Protein AF-0000000072717911 (afdb_homodimer)

Foldseek 3Di:
DPPCVPVPPLVLLVVLVVVLVVVVVVCVVLVVVLVVLVVVLVVLVVVLVVVLDPPPPPPPPDDDDDDDDDPDPDPDPPPPVPPCDPSVVVSVVSVVVSVVSVVVSVVSVVVSVVVVVVSVVSSVVSVVVSVVVVVVVVVVVVVVVVVVVVVVVVVVVVVVPPPPPPPPPPPPD/DPPCVPVPPLVLLVVLVVVLVVVVVVCVVLVVVLVVLVVVLVVLVVVLVVVPPPPPDPPDPDDDDDDDDDDDDPPDPPVPVPPCDPSVVVSVVSVVVSVVSVVVSVVSVVVSVVVVVVSVVSSVVSVVVSVVVVVVVVVVVVVVVVVVVVVVVVVVVVVVPPPPPPPPPPPPD

Organism: Homarus americanus (NCBI:txid6706)

Sequence (346 aa):
MAMDMALEMDPNVDRSCTIIRNVKKDIRAYYEVFEEKRKNTQQMTLDAFITAKPSTPHAPTTPRTSKQNTAFRQLFKTSVKPQPSTSNHSLQRVNHSLQRVNHSLQRVNHSLQRVNHSLQRVNHSLQRVNHSLQRVNHSLQRVNHSLQRVNHSLQQANHSRQPVWRTTAFSANMAMDMALEMDPNVDRSCTIIRNVKKDIRAYYEVFEEKRKNTQQMTLDAFITAKPSTPHAPTTPRTSKQNTAFRQLFKTSVKPQPSTSNHSLQRVNHSLQRVNHSLQRVNHSLQRVNHSLQRVNHSLQRVNHSLQRVNHSLQRVNHSLQRVNHSLQQANHSRQPVWRTTAFSAN

Radius of gyration: 42.51 Å; Cα contacts (8 Å, |Δi|>4): 180; chains: 2; bounding box: 44×159×86 Å

Nearest PDB structures (foldseek):
  4cgk-assembly1_A  TM=4.936E-01  e=8.710E+00  Streptococcus pneumoniae D39
  8tzl-assembly1_E  TM=3.713E-01  e=9.863E+00  Vibrio cholerae

pLDDT: mean 74.7, std 25.52, range [22.12, 97.75]

Structure (mmCIF, N/CA/C/O backbone):
data_AF-0000000072717911-model_v1
#
loop_
_entity.id
_entity.type
_entity.pdbx_description
1 polymer 'Alpha-(1 3)-fucosyltransferase FucT-like 2'
#
loop_
_atom_site.group_PDB
_atom_site.id
_atom_site.type_symbol
_atom_site.label_atom_id
_atom_site.label_alt_id
_atom_site.label_comp_id
_atom_site.label_asym_id
_atom_site.label_entity_id
_atom_site.label_seq_id
_atom_site.pdbx_PDB_ins_code
_atom_site.Cartn_x
_atom_site.Cartn_y
_atom_site.Cartn_z
_atom_site.occupancy
_atom_site.B_iso_or_equiv
_atom_site.auth_seq_id
_atom_site.auth_comp_id
_atom_site.auth_asym_id
_atom_site.auth_atom_id
_atom_site.pdbx_PDB_model_num
ATOM 1 N N . MET A 1 1 ? 2.527 -21.406 -38.594 1 23.06 1 MET A N 1
ATOM 2 C CA . MET A 1 1 ? 1.438 -20.562 -38.094 1 23.06 1 MET A CA 1
ATOM 3 C C . MET A 1 1 ? 1.809 -19.891 -36.781 1 23.06 1 MET A C 1
ATOM 5 O O . MET A 1 1 ? 2.184 -20.562 -35.812 1 23.06 1 MET A O 1
ATOM 9 N N . ALA A 1 2 ? 2.549 -18.844 -36.844 1 26.98 2 ALA A N 1
ATOM 10 C CA . ALA A 1 2 ? 3.24 -18.047 -35.812 1 26.98 2 ALA A CA 1
ATOM 11 C C . ALA A 1 2 ? 2.287 -17.641 -34.688 1 26.98 2 ALA A C 1
ATOM 13 O O . ALA A 1 2 ? 1.259 -17.016 -34.938 1 26.98 2 ALA A O 1
ATOM 14 N N . MET A 1 3 ? 1.892 -18.609 -33.781 1 27.97 3 MET A N 1
ATOM 15 C CA . MET A 1 3 ? 0.904 -18.344 -32.75 1 27.97 3 MET A CA 1
ATOM 16 C C . MET A 1 3 ? 1.061 -16.922 -32.219 1 27.97 3 MET A C 1
ATOM 18 O O . MET A 1 3 ? 2.123 -16.562 -31.703 1 27.97 3 MET A O 1
ATOM 22 N N . ASP A 1 4 ? 0.702 -15.938 -33.031 1 31.64 4 ASP A N 1
ATOM 23 C CA . ASP A 1 4 ? 0.401 -14.57 -32.594 1 31.64 4 ASP A CA 1
ATOM 24 C C . ASP A 1 4 ? -0.045 -14.539 -31.141 1 31.64 4 ASP A C 1
ATOM 26 O O . ASP A 1 4 ? -1.221 -14.758 -30.828 1 31.64 4 ASP A O 1
ATOM 30 N N . MET A 1 5 ? 0.608 -15.344 -30.312 1 34.88 5 MET A N 1
ATOM 31 C CA . MET A 1 5 ? 0.312 -15.188 -28.891 1 34.88 5 MET A CA 1
ATOM 32 C C . MET A 1 5 ? 0.054 -13.727 -28.547 1 34.88 5 MET A C 1
ATOM 34 O O . MET A 1 5 ? 0.942 -12.883 -28.688 1 34.88 5 MET A O 1
ATOM 38 N N . ALA A 1 6 ? -0.927 -13.016 -29.125 1 34.56 6 ALA A N 1
ATOM 39 C CA . ALA A 1 6 ? -1.503 -11.727 -28.766 1 34.56 6 ALA A CA 1
ATOM 40 C C . ALA A 1 6 ? -1.002 -11.266 -27.391 1 34.56 6 ALA A C 1
ATOM 42 O O . ALA A 1 6 ? -1.117 -11.992 -26.406 1 34.56 6 ALA A O 1
ATOM 43 N N . LEU A 1 7 ? -0.043 -10.516 -27.219 1 39.53 7 LEU A N 1
ATOM 44 C CA . LEU A 1 7 ? 0.48 -9.898 -26 1 39.53 7 LEU A CA 1
ATOM 45 C C . LEU A 1 7 ? -0.654 -9.508 -25.062 1 39.53 7 LEU A C 1
ATOM 47 O O . LEU A 1 7 ? -1.181 -8.398 -25.141 1 39.53 7 LEU A O 1
ATOM 51 N N . GLU A 1 8 ? -1.926 -10.078 -25.125 1 46.62 8 GLU A N 1
ATOM 52 C CA . GLU A 1 8 ? -2.984 -9.836 -24.156 1 46.62 8 GLU A CA 1
ATOM 53 C C . GLU A 1 8 ? -2.406 -9.383 -22.812 1 46.62 8 GLU A C 1
ATOM 55 O O . GLU A 1 8 ? -1.474 -10 -22.297 1 46.62 8 GLU A O 1
ATOM 60 N N . MET A 1 9 ? -2.51 -8.109 -22.578 1 56.53 9 MET A N 1
ATOM 61 C CA . MET A 1 9 ? -2.061 -7.562 -21.297 1 56.53 9 MET A CA 1
ATOM 62 C C . MET A 1 9 ? -2.273 -8.57 -20.172 1 56.53 9 MET A C 1
ATOM 64 O O . MET A 1 9 ? -3.326 -9.203 -20.094 1 56.53 9 MET A O 1
ATOM 68 N N . ASP A 1 10 ? -1.194 -9.117 -19.703 1 74.5 10 ASP A N 1
ATOM 69 C CA . ASP A 1 10 ? -1.244 -9.953 -18.516 1 74.5 10 ASP A CA 1
ATOM 70 C C . ASP A 1 10 ? -2.26 -9.422 -17.516 1 74.5 10 ASP A C 1
ATOM 72 O O . ASP A 1 10 ? -2.104 -8.312 -17 1 74.5 10 ASP A O 1
ATOM 76 N N . PRO A 1 11 ? -3.557 -9.938 -17.672 1 81.94 11 PRO A N 1
ATOM 77 C CA . PRO A 1 11 ? -4.59 -9.461 -16.75 1 81.94 11 PRO A CA 1
ATOM 78 C C . PRO A 1 11 ? -4.035 -9.094 -15.383 1 81.94 11 PRO A C 1
ATOM 80 O O . PRO A 1 11 ? -4.574 -8.219 -14.703 1 81.94 11 PRO A O 1
ATOM 83 N N . ASN A 1 12 ? -2.898 -9.703 -15.094 1 84.31 12 ASN A N 1
ATOM 84 C CA . ASN A 1 12 ? -2.305 -9.414 -13.789 1 84.31 12 ASN A CA 1
ATOM 85 C C . ASN A 1 12 ? -1.623 -8.047 -13.781 1 84.31 12 ASN A C 1
ATOM 87 O O . ASN A 1 12 ? -1.661 -7.34 -12.773 1 84.31 12 ASN A O 1
ATOM 91 N N . VAL A 1 13 ? -1.025 -7.727 -14.898 1 85.56 13 VAL A N 1
ATOM 92 C CA . VAL A 1 13 ? -0.383 -6.422 -15 1 85.56 13 VAL A CA 1
ATOM 93 C C . VAL A 1 13 ? -1.439 -5.32 -14.953 1 85.56 13 VAL A C 1
ATOM 95 O O . VAL A 1 13 ? -1.271 -4.316 -14.25 1 85.56 13 VAL A O 1
ATOM 98 N N . ASP A 1 14 ? -2.506 -5.516 -15.68 1 87.62 14 ASP A N 1
ATOM 99 C CA . ASP A 1 14 ? -3.611 -4.562 -15.656 1 87.62 14 ASP A CA 1
ATOM 100 C C . ASP A 1 14 ? -4.188 -4.422 -14.25 1 87.62 14 ASP A C 1
ATOM 102 O O . ASP A 1 14 ? -4.508 -3.316 -13.812 1 87.62 14 ASP A O 1
ATOM 106 N N . ARG A 1 15 ? -4.352 -5.484 -13.602 1 89.19 15 ARG A N 1
ATOM 107 C CA . ARG A 1 15 ? -4.891 -5.488 -12.25 1 89.19 15 ARG A CA 1
ATOM 108 C C . ARG A 1 15 ? -3.996 -4.695 -11.297 1 89.19 15 ARG A C 1
ATOM 110 O O . ARG A 1 15 ? -4.477 -3.838 -10.555 1 89.19 15 ARG A O 1
ATOM 117 N N . SER A 1 16 ? -2.703 -4.973 -11.328 1 90.69 16 SER A N 1
ATOM 118 C CA . SER A 1 16 ? -1.783 -4.281 -10.438 1 90.69 16 SER A CA 1
ATOM 119 C C . SER A 1 16 ? -1.746 -2.785 -10.727 1 90.69 16 SER A C 1
ATOM 121 O O . SER A 1 16 ? -1.708 -1.966 -9.812 1 90.69 16 SER A O 1
ATOM 123 N N . CYS A 1 17 ? -1.795 -2.389 -11.992 1 90.94 17 CYS A N 1
ATOM 124 C CA . CYS A 1 17 ? -1.817 -0.98 -12.367 1 90.94 17 CYS A CA 1
ATOM 125 C C . CYS A 1 17 ? -3.072 -0.295 -11.844 1 90.94 17 CYS A C 1
ATOM 127 O O . CYS A 1 17 ? -3.01 0.835 -11.359 1 90.94 17 CYS A O 1
ATOM 129 N N . THR A 1 18 ? -4.203 -1.009 -11.969 1 91.5 18 THR A N 1
ATOM 130 C CA . THR A 1 18 ? -5.473 -0.459 -11.5 1 91.5 18 THR A CA 1
ATOM 131 C C . THR A 1 18 ? -5.445 -0.247 -9.992 1 91.5 18 THR A C 1
ATOM 133 O O . THR A 1 18 ? -5.91 0.781 -9.492 1 91.5 18 THR A O 1
ATOM 136 N N . ILE A 1 19 ? -4.895 -1.206 -9.234 1 90.94 19 ILE A N 1
ATOM 137 C CA . ILE A 1 19 ? -4.793 -1.099 -7.781 1 90.94 19 ILE A CA 1
ATOM 138 C C . ILE A 1 19 ? -4.016 0.161 -7.41 1 90.94 19 ILE A C 1
ATOM 140 O O . ILE A 1 19 ? -4.477 0.967 -6.598 1 90.94 19 ILE A O 1
ATOM 144 N N . ILE A 1 20 ? -2.881 0.38 -8.078 1 91.31 20 ILE A N 1
ATOM 145 C CA . ILE A 1 20 ? -2.006 1.504 -7.762 1 91.31 20 ILE A CA 1
ATOM 146 C C . ILE A 1 20 ? -2.697 2.814 -8.133 1 91.31 20 ILE A C 1
ATOM 148 O O . ILE A 1 20 ? -2.645 3.785 -7.375 1 91.31 20 ILE A O 1
ATOM 152 N N . ARG A 1 21 ? -3.381 2.877 -9.242 1 91.38 21 ARG A N 1
ATOM 153 C CA . ARG A 1 21 ? -4.102 4.062 -9.688 1 91.38 21 ARG A CA 1
ATOM 154 C C . ARG A 1 21 ? -5.203 4.438 -8.703 1 91.38 21 ARG A C 1
ATOM 156 O O . ARG A 1 21 ? -5.371 5.613 -8.367 1 91.38 21 ARG A O 1
ATOM 163 N N . ASN A 1 22 ? -5.949 3.41 -8.273 1 90.31 22 ASN A N 1
ATOM 164 C CA . ASN A 1 22 ? -7.023 3.652 -7.316 1 90.31 22 ASN A CA 1
ATOM 165 C C . ASN A 1 22 ? -6.496 4.223 -6.004 1 90.31 22 ASN A C 1
ATOM 167 O O . ASN A 1 22 ? -7.051 5.184 -5.469 1 90.31 22 ASN A O 1
ATOM 171 N N . VAL A 1 23 ? -5.414 3.666 -5.52 1 92.06 23 VAL A N 1
ATOM 172 C CA . VAL A 1 23 ? -4.848 4.133 -4.254 1 92.06 23 VAL A CA 1
ATOM 173 C C . VAL A 1 23 ? -4.355 5.566 -4.41 1 92.06 23 VAL A C 1
ATOM 175 O O . VAL A 1 23 ? -4.59 6.41 -3.539 1 92.06 23 VAL A O 1
ATOM 178 N N . LYS A 1 24 ? -3.689 5.895 -5.523 1 90.88 24 LYS A N 1
ATOM 179 C CA . LYS A 1 24 ? -3.203 7.246 -5.793 1 90.88 24 LYS A CA 1
ATOM 180 C C . LYS A 1 24 ? -4.355 8.242 -5.84 1 90.88 24 LYS A C 1
ATOM 182 O O . LYS A 1 24 ? -4.23 9.367 -5.344 1 90.88 24 LYS A O 1
ATOM 187 N N . LYS A 1 25 ? -5.418 7.852 -6.418 1 91.44 25 LYS A N 1
ATOM 188 C CA . LYS A 1 25 ? -6.609 8.695 -6.465 1 91.44 25 LYS A CA 1
ATOM 189 C C . LYS A 1 25 ? -7.137 8.977 -5.062 1 91.44 25 LYS A C 1
ATOM 191 O O . LYS A 1 25 ? -7.469 10.117 -4.738 1 91.44 25 LYS A O 1
ATOM 196 N N . ASP A 1 26 ? -7.211 7.98 -4.246 1 89.56 26 ASP A N 1
ATOM 197 C CA . ASP A 1 26 ? -7.77 8.109 -2.904 1 89.56 26 ASP A CA 1
ATOM 198 C C . ASP A 1 26 ? -6.875 8.977 -2.02 1 89.56 26 ASP A C 1
ATOM 200 O O . ASP A 1 26 ? -7.371 9.695 -1.147 1 89.56 26 ASP A O 1
ATOM 204 N N . ILE A 1 27 ? -5.547 8.93 -2.232 1 93.06 27 ILE A N 1
ATOM 205 C CA . ILE A 1 27 ? -4.629 9.656 -1.363 1 93.06 27 ILE A CA 1
ATOM 206 C C . ILE A 1 27 ? -4.605 11.133 -1.757 1 93.06 27 ILE A C 1
ATOM 208 O O . ILE A 1 27 ? -4.16 11.984 -0.98 1 93.06 27 ILE A O 1
ATOM 212 N N . ARG A 1 28 ? -5.121 11.508 -2.914 1 93 28 ARG A N 1
ATOM 213 C CA . ARG A 1 28 ? -5.148 12.891 -3.389 1 93 28 ARG A CA 1
ATOM 214 C C . ARG A 1 28 ? -5.883 13.789 -2.402 1 93 28 ARG A C 1
ATOM 216 O O . ARG A 1 28 ? -5.488 14.938 -2.197 1 93 28 ARG A O 1
ATOM 223 N N . ALA A 1 29 ? -6.949 13.273 -1.825 1 92.19 29 ALA A N 1
ATOM 224 C CA . ALA A 1 29 ? -7.707 14.062 -0.856 1 92.19 29 ALA A CA 1
ATOM 225 C C . ALA A 1 29 ? -6.824 14.508 0.302 1 92.19 29 ALA A C 1
ATOM 227 O O . ALA A 1 29 ? -6.977 15.625 0.813 1 92.19 29 ALA A O 1
ATOM 228 N N . TYR A 1 30 ? -5.883 13.711 0.702 1 94.56 30 TYR A N 1
ATOM 229 C CA . TYR A 1 30 ? -4.969 14.078 1.775 1 94.56 30 TYR A CA 1
ATOM 230 C C . TYR A 1 30 ? -4.109 15.266 1.371 1 94.56 30 TYR A C 1
ATOM 232 O O . TYR A 1 30 ? -3.879 16.172 2.172 1 94.56 30 TYR A O 1
ATOM 240 N N . TYR A 1 31 ? -3.621 15.227 0.23 1 95.19 31 TYR A N 1
ATOM 241 C CA . TYR A 1 31 ? -2.809 16.344 -0.263 1 95.19 31 TYR A CA 1
ATOM 242 C C . TYR A 1 31 ? -3.621 17.625 -0.319 1 95.19 31 TYR A C 1
ATOM 244 O O . TYR A 1 31 ? -3.111 18.703 -0.001 1 95.19 31 TYR A O 1
ATOM 252 N N . GLU A 1 32 ? -4.867 17.547 -0.695 1 94.31 32 GLU A N 1
ATOM 253 C CA . GLU A 1 32 ? -5.75 18.719 -0.747 1 94.31 32 GLU A CA 1
ATOM 254 C C . GLU A 1 32 ? -5.973 19.297 0.643 1 94.31 32 GLU A C 1
ATOM 256 O O . GLU A 1 32 ? -5.91 20.516 0.825 1 94.31 32 GLU A O 1
ATOM 261 N N . VAL A 1 33 ? -6.242 18.375 1.526 1 94.94 33 VAL A N 1
ATOM 262 C CA . VAL A 1 33 ? -6.422 18.812 2.906 1 94.94 33 VAL A CA 1
ATOM 263 C C . VAL A 1 33 ? -5.141 19.469 3.41 1 94.94 33 VAL A C 1
ATOM 265 O O . VAL A 1 33 ? -5.184 20.531 4.051 1 94.94 33 VAL A O 1
ATOM 268 N N . PHE A 1 34 ? -3.988 18.875 3.145 1 95.19 34 PHE A N 1
ATOM 269 C CA . PHE A 1 34 ? -2.686 19.406 3.523 1 95.19 34 PHE A CA 1
ATOM 270 C C . PHE A 1 34 ? -2.5 20.812 2.971 1 95.19 34 PHE A C 1
ATOM 272 O O . PHE A 1 34 ? -2.125 21.734 3.707 1 95.19 34 PHE A O 1
ATOM 279 N N . GLU A 1 35 ? -2.809 21 1.71 1 96.5 35 GLU A N 1
ATOM 280 C CA . GLU A 1 35 ? -2.656 22.297 1.057 1 96.5 35 GLU A CA 1
ATOM 281 C C . GLU A 1 35 ? -3.598 23.344 1.664 1 96.5 35 GLU A C 1
ATOM 283 O O . GLU A 1 35 ? -3.223 24.5 1.834 1 96.5 35 GLU A O 1
ATOM 288 N N . GLU A 1 36 ? -4.801 22.969 1.938 1 95.19 36 GLU A N 1
ATOM 289 C CA . GLU A 1 36 ? -5.766 23.859 2.574 1 95.19 36 GLU A CA 1
ATOM 290 C C . GLU A 1 36 ? -5.25 24.359 3.922 1 95.19 36 GLU A C 1
ATOM 292 O O . GLU A 1 36 ? -5.316 25.562 4.215 1 95.19 36 GLU A O 1
ATOM 297 N N . LYS A 1 37 ? -4.703 23.406 4.68 1 94.5 37 LYS A N 1
ATOM 298 C CA . LYS A 1 37 ? -4.172 23.781 5.988 1 94.5 37 LYS A CA 1
ATOM 299 C C . LYS A 1 37 ? -2.953 24.688 5.848 1 94.5 37 LYS A C 1
ATOM 301 O O . LYS A 1 37 ? -2.777 25.625 6.633 1 94.5 37 LYS A O 1
ATOM 306 N N . ARG A 1 38 ? -2.121 24.422 4.891 1 95 38 ARG A N 1
ATOM 307 C CA . ARG A 1 38 ? -0.96 25.266 4.617 1 95 38 ARG A CA 1
ATOM 308 C C . ARG A 1 38 ? -1.384 26.688 4.254 1 95 38 ARG A C 1
ATOM 310 O O . ARG A 1 38 ? -0.825 27.656 4.766 1 95 38 ARG A O 1
ATOM 317 N N . LYS A 1 39 ? -2.387 26.859 3.48 1 95.88 39 LYS A N 1
ATOM 318 C CA . LYS A 1 39 ? -2.896 28.172 3.068 1 95.88 39 LYS A CA 1
ATOM 319 C C . LYS A 1 39 ? -3.508 28.922 4.25 1 95.88 39 LYS A C 1
ATOM 321 O O . LYS A 1 39 ? -3.295 30.125 4.402 1 95.88 39 LYS A O 1
ATOM 326 N N . ASN A 1 40 ? -4.273 28.188 4.996 1 93.5 40 ASN A N 1
ATOM 327 C CA . ASN A 1 40 ? -4.855 28.781 6.191 1 93.5 40 ASN A CA 1
ATOM 328 C C . ASN A 1 40 ? -3.781 29.328 7.129 1 93.5 40 ASN A C 1
ATOM 330 O O . ASN A 1 40 ? -3.912 30.438 7.656 1 93.5 40 ASN A O 1
ATOM 334 N N . THR A 1 41 ? -2.785 28.516 7.316 1 93.81 41 THR A N 1
ATOM 335 C CA . THR A 1 41 ? -1.68 28.938 8.172 1 93.81 41 THR A CA 1
ATOM 336 C C . THR A 1 41 ? -1.014 30.203 7.625 1 93.81 41 THR A C 1
ATOM 338 O O . THR A 1 41 ? -0.669 31.109 8.383 1 93.81 41 THR A O 1
ATOM 341 N N . GLN A 1 42 ? -0.788 30.281 6.363 1 95.06 42 GLN A N 1
ATOM 342 C CA . GLN A 1 42 ? -0.225 31.469 5.73 1 95.06 42 GLN A CA 1
ATOM 343 C C . GLN A 1 42 ? -1.102 32.688 5.98 1 95.06 42 GLN A C 1
ATOM 345 O O . GLN A 1 42 ? -0.595 33.781 6.293 1 95.06 42 GLN A O 1
ATOM 350 N N . GLN A 1 43 ? -2.406 32.5 5.871 1 92.44 43 GLN A N 1
ATOM 351 C CA . GLN A 1 43 ? -3.334 33.625 6.102 1 92.44 43 GLN A CA 1
ATOM 352 C C . GLN A 1 43 ? -3.287 34.062 7.555 1 92.44 43 GLN A C 1
ATOM 354 O O . GLN A 1 43 ? -3.291 35.281 7.832 1 92.44 43 GLN A O 1
ATOM 359 N N . MET A 1 44 ? -3.193 33.125 8.422 1 91.62 44 MET A N 1
ATOM 360 C CA . MET A 1 44 ? -3.121 33.469 9.836 1 91.62 44 MET A CA 1
ATOM 361 C C . MET A 1 44 ? -1.826 34.219 10.148 1 91.62 44 MET A C 1
ATOM 363 O O . MET A 1 44 ? -1.813 35.125 10.977 1 91.62 44 MET A O 1
ATOM 367 N N . THR A 1 45 ? -0.792 33.781 9.5 1 91 45 THR A N 1
ATOM 368 C CA . THR A 1 45 ? 0.486 34.469 9.656 1 91 45 THR A CA 1
ATOM 369 C C . THR A 1 45 ? 0.386 35.906 9.188 1 91 45 THR A C 1
ATOM 371 O O . THR A 1 45 ? 0.858 36.812 9.867 1 91 45 THR A O 1
ATOM 374 N N . LEU A 1 46 ? -0.284 36.219 8.133 1 90.94 46 LEU A N 1
ATOM 375 C CA . LEU A 1 46 ? -0.488 37.562 7.609 1 90.94 46 LEU A CA 1
ATOM 376 C C . LEU A 1 46 ? -1.356 38.375 8.555 1 90.94 46 LEU A C 1
ATOM 378 O O . LEU A 1 46 ? -1.05 39.531 8.828 1 90.94 46 LEU A O 1
ATOM 382 N N . ASP A 1 47 ? -2.365 37.812 9.031 1 84.62 47 ASP A N 1
ATOM 383 C CA . ASP A 1 47 ? -3.252 38.5 9.977 1 84.62 47 ASP A CA 1
ATOM 384 C C . ASP A 1 47 ? -2.5 38.906 11.242 1 84.62 47 ASP A C 1
ATOM 386 O O . ASP A 1 47 ? -2.707 40 11.766 1 84.62 47 ASP A O 1
ATOM 390 N N . ALA A 1 48 ? -1.661 37.969 11.695 1 84.12 48 ALA A N 1
ATOM 391 C CA . ALA A 1 48 ? -0.873 38.25 12.891 1 84.12 48 ALA A CA 1
ATOM 392 C C . ALA A 1 48 ? 0.071 39.438 12.656 1 84.12 48 ALA A C 1
ATOM 394 O O . ALA A 1 48 ? 0.24 40.281 13.531 1 84.12 48 ALA A O 1
ATOM 395 N N . PHE A 1 49 ? 0.61 39.531 11.484 1 84.12 49 PHE A N 1
ATOM 396 C CA . PHE A 1 49 ? 1.514 40.625 11.125 1 84.12 49 PHE A CA 1
ATOM 397 C C . PHE A 1 49 ? 0.77 41.969 11.062 1 84.12 49 PHE A C 1
ATOM 399 O O . PHE A 1 49 ? 1.275 42.969 11.539 1 84.12 49 PHE A O 1
ATOM 406 N N . ILE A 1 50 ? -0.354 42.062 10.586 1 83.75 50 ILE A N 1
ATOM 407 C CA . ILE A 1 50 ? -1.144 43.281 10.422 1 83.75 50 ILE A CA 1
ATOM 408 C C . ILE A 1 50 ? -1.616 43.781 11.781 1 83.75 50 ILE A C 1
ATOM 410 O O . ILE A 1 50 ? -1.641 45 12.039 1 83.75 50 ILE A O 1
ATOM 414 N N . THR A 1 51 ? -1.917 42.844 12.625 1 75.75 51 THR A N 1
ATOM 415 C CA . THR A 1 51 ? -2.381 43.219 13.953 1 75.75 51 THR A CA 1
ATOM 416 C C . THR A 1 51 ? -1.233 43.781 14.797 1 75.75 51 THR A C 1
ATOM 418 O O . THR A 1 51 ? -1.438 44.656 15.625 1 75.75 51 THR A O 1
ATOM 421 N N . ALA A 1 52 ? 0.038 43.312 14.633 1 69.06 52 ALA A N 1
ATOM 422 C CA . ALA A 1 52 ? 1.202 43.719 15.406 1 69.06 52 ALA A CA 1
ATOM 423 C C . ALA A 1 52 ? 1.7 45.094 14.945 1 69.06 52 ALA A C 1
ATOM 425 O O . ALA A 1 52 ? 2.461 45.75 15.656 1 69.06 52 ALA A O 1
ATOM 426 N N . LYS A 1 53 ? 1.512 45.688 13.797 1 64.81 53 LYS A N 1
ATOM 427 C CA . LYS A 1 53 ? 2.033 46.969 13.336 1 64.81 53 LYS A CA 1
ATOM 428 C C . LYS A 1 53 ? 1.486 48.125 14.18 1 64.81 53 LYS A C 1
ATOM 430 O O . LYS A 1 53 ? 0.27 48.281 14.297 1 64.81 53 LYS A O 1
ATOM 435 N N . PRO A 1 54 ? 2.492 48.656 15.156 1 55.91 54 PRO A N 1
ATOM 436 C CA . PRO A 1 54 ? 2.053 49.844 15.898 1 55.91 54 PRO A CA 1
ATOM 437 C C . PRO A 1 54 ? 1.47 50.938 15 1 55.91 54 PRO A C 1
ATOM 439 O O . PRO A 1 54 ? 1.845 51.031 13.828 1 55.91 54 PRO A O 1
ATOM 442 N N . SER A 1 55 ? 0.325 51.375 15.305 1 49.41 55 SER A N 1
ATOM 443 C CA . SER A 1 55 ? -0.154 52.594 14.664 1 49.41 55 SER A CA 1
ATOM 444 C C . SER A 1 55 ? 0.938 53.656 14.609 1 49.41 55 SER A C 1
ATOM 446 O O . SER A 1 55 ? 1.454 54.062 15.648 1 49.41 55 SER A O 1
ATOM 448 N N . THR A 1 56 ? 1.946 53.688 13.742 1 45.03 56 THR A N 1
ATOM 449 C CA . THR A 1 56 ? 2.814 54.875 13.656 1 45.03 56 THR A CA 1
ATOM 450 C C . THR A 1 56 ? 2.072 56.125 14.094 1 45.03 56 THR A C 1
ATOM 452 O O . THR A 1 56 ? 0.972 56.406 13.609 1 45.03 56 THR A O 1
ATOM 455 N N . PRO A 1 57 ? 2.449 56.719 15.242 1 45.16 57 PRO A N 1
ATOM 456 C CA . PRO A 1 57 ? 1.935 58.094 15.43 1 45.16 57 PRO A CA 1
ATOM 457 C C . PRO A 1 57 ? 1.919 58.875 14.133 1 45.16 57 PRO A C 1
ATOM 459 O O . PRO A 1 57 ? 2.672 58.594 13.203 1 45.16 57 PRO A O 1
ATOM 462 N N . HIS A 1 58 ? 0.882 59.656 13.852 1 41.31 58 HIS A N 1
ATOM 463 C CA . HIS A 1 58 ? 0.813 60.656 12.797 1 41.31 58 HIS A CA 1
ATOM 464 C C . HIS A 1 58 ? 2.148 61.375 12.625 1 41.31 58 HIS A C 1
ATOM 466 O O . HIS A 1 58 ? 2.594 62.094 13.531 1 41.31 58 HIS A O 1
ATOM 472 N N . ALA A 1 59 ? 3.162 60.875 11.984 1 42.38 59 ALA A N 1
ATOM 473 C CA . ALA A 1 59 ? 4.316 61.688 11.633 1 42.38 59 ALA A CA 1
ATOM 474 C C . ALA A 1 59 ? 3.889 63.094 11.227 1 42.38 59 ALA A C 1
ATOM 476 O O . ALA A 1 59 ? 2.855 63.281 10.578 1 42.38 59 ALA A O 1
ATOM 477 N N . PRO A 1 60 ? 4.398 64.188 11.906 1 38.97 60 PRO A N 1
ATOM 478 C CA . PRO A 1 60 ? 4.219 65.438 11.266 1 38.97 60 PRO A CA 1
ATOM 479 C C . PRO A 1 60 ? 4.559 65.438 9.781 1 38.97 60 PRO A C 1
ATOM 481 O O . PRO A 1 60 ? 5.305 64.562 9.328 1 38.97 60 PRO A O 1
ATOM 484 N N . THR A 1 61 ? 3.812 66.25 8.922 1 37.62 61 THR A N 1
ATOM 485 C CA . THR A 1 61 ? 3.832 66.5 7.484 1 37.62 61 THR A CA 1
ATOM 486 C C . THR A 1 61 ? 5.254 66.75 7.004 1 37.62 61 THR A C 1
ATOM 488 O O . THR A 1 61 ? 5.77 67.875 7.18 1 37.62 61 THR A O 1
ATOM 491 N N . THR A 1 62 ? 6.285 65.938 7.355 1 35.31 62 THR A N 1
ATOM 492 C CA . THR A 1 62 ? 7.543 66.375 6.77 1 35.31 62 THR A CA 1
ATOM 493 C C . THR A 1 62 ? 7.449 66.438 5.25 1 35.31 62 THR A C 1
ATOM 495 O O . THR A 1 62 ? 6.766 65.625 4.645 1 35.31 62 THR A O 1
ATOM 498 N N . PRO A 1 63 ? 8.062 67.562 4.551 1 35.56 63 PRO A N 1
ATOM 499 C CA . PRO A 1 63 ? 8.078 67.812 3.111 1 35.56 63 PRO A CA 1
ATOM 500 C C . PRO A 1 63 ? 8.641 66.625 2.301 1 35.56 63 PRO A C 1
ATOM 502 O O . PRO A 1 63 ? 9.375 65.812 2.84 1 35.56 63 PRO A O 1
ATOM 505 N N . ARG A 1 64 ? 8.438 66.562 1.029 1 30.17 64 ARG A N 1
ATOM 506 C CA . ARG A 1 64 ? 8.484 65.688 -0.157 1 30.17 64 ARG A CA 1
ATOM 507 C C . ARG A 1 64 ? 9.922 65.25 -0.455 1 30.17 64 ARG A C 1
ATOM 509 O O . ARG A 1 64 ? 10.195 64.688 -1.522 1 30.17 64 ARG A O 1
ATOM 516 N N . THR A 1 65 ? 11.031 65.562 0.347 1 28.84 65 THR A N 1
ATOM 517 C CA . THR A 1 65 ? 12.117 65.375 -0.619 1 28.84 65 THR A CA 1
ATOM 518 C C . THR A 1 65 ? 12.273 63.938 -1.043 1 28.84 65 THR A C 1
ATOM 520 O O . THR A 1 65 ? 11.883 63.031 -0.309 1 28.84 65 THR A O 1
ATOM 523 N N . SER A 1 66 ? 13.328 63.688 -2.002 1 26.42 66 SER A N 1
ATOM 524 C CA . SER A 1 66 ? 13.578 62.812 -3.133 1 26.42 66 SER A CA 1
ATOM 525 C C . SER A 1 66 ? 13.867 61.375 -2.668 1 26.42 66 SER A C 1
ATOM 527 O O . SER A 1 66 ? 13.242 60.438 -3.145 1 26.42 66 SER A O 1
ATOM 529 N N . LYS A 1 67 ? 15.172 60.844 -2.807 1 30 67 LYS A N 1
ATOM 530 C CA . LYS A 1 67 ? 15.641 59.688 -3.541 1 30 67 LYS A CA 1
ATOM 531 C C . LYS A 1 67 ? 15.492 58.406 -2.701 1 30 67 LYS A C 1
ATOM 533 O O . LYS A 1 67 ? 15.383 58.469 -1.476 1 30 67 LYS A O 1
ATOM 538 N N . GLN A 1 68 ? 16.031 57.156 -3.309 1 24.23 68 GLN A N 1
ATOM 539 C CA . GLN A 1 68 ? 15.75 55.781 -3.627 1 24.23 68 GLN A CA 1
ATOM 540 C C . GLN A 1 68 ? 16.031 54.875 -2.426 1 24.23 68 GLN A C 1
ATOM 542 O O . GLN A 1 68 ? 15.18 54.062 -2.053 1 24.23 68 GLN A O 1
ATOM 547 N N . ASN A 1 69 ? 17.328 54.344 -2.322 1 22.98 69 ASN A N 1
ATOM 548 C CA . ASN A 1 69 ? 17.688 52.938 -2.355 1 22.98 69 ASN A CA 1
ATOM 549 C C . ASN A 1 69 ? 17.531 52.281 -0.98 1 22.98 69 ASN A C 1
ATOM 551 O O . ASN A 1 69 ? 16.969 51.219 -0.856 1 22.98 69 ASN A O 1
ATOM 555 N N . THR A 1 70 ? 18.578 52.438 -0.169 1 26.89 70 THR A N 1
ATOM 556 C CA . THR A 1 70 ? 19.25 51.438 0.649 1 26.89 70 THR A CA 1
ATOM 557 C C . THR A 1 70 ? 18.5 51.219 1.963 1 26.89 70 THR A C 1
ATOM 559 O O . THR A 1 70 ? 19.047 50.625 2.904 1 26.89 70 THR A O 1
ATOM 562 N N . ALA A 1 71 ? 17.328 51.688 2.08 1 24.08 71 ALA A N 1
ATOM 563 C CA . ALA A 1 71 ? 16.844 52.156 3.387 1 24.08 71 ALA A CA 1
ATOM 564 C C . ALA A 1 71 ? 16.438 50.969 4.25 1 24.08 71 ALA A C 1
ATOM 566 O O . ALA A 1 71 ? 15.977 51.125 5.383 1 24.08 71 ALA A O 1
ATOM 567 N N . PHE A 1 72 ? 16.203 49.812 3.621 1 24.06 72 PHE A N 1
ATOM 568 C CA . PHE A 1 72 ? 15.203 49.125 4.426 1 24.06 72 PHE A CA 1
ATOM 569 C C . PHE A 1 72 ? 15.812 48.594 5.711 1 24.06 72 PHE A C 1
ATOM 571 O O . PHE A 1 72 ? 15.094 48.188 6.629 1 24.06 72 PHE A O 1
ATOM 578 N N . ARG A 1 73 ? 17.109 48.094 5.57 1 25.36 73 ARG A N 1
ATOM 579 C CA . ARG A 1 73 ? 17.438 47.125 6.617 1 25.36 73 ARG A CA 1
ATOM 580 C C . ARG A 1 73 ? 17.578 47.812 7.969 1 25.36 73 ARG A C 1
ATOM 582 O O . ARG A 1 73 ? 17.484 47.156 9.016 1 25.36 73 ARG A O 1
ATOM 589 N N . GLN A 1 74 ? 18.344 48.969 7.906 1 23.7 74 GLN A N 1
ATOM 590 C CA . GLN A 1 74 ? 19.031 49.281 9.156 1 23.7 74 GLN A CA 1
ATOM 591 C C . GLN A 1 74 ? 18.031 49.688 10.242 1 23.7 74 GLN A C 1
ATOM 593 O O . GLN A 1 74 ? 18.422 49.969 11.375 1 23.7 74 GLN A O 1
ATOM 598 N N . LEU A 1 75 ? 16.922 50.25 9.766 1 22.33 75 LEU A N 1
ATOM 599 C CA . LEU A 1 75 ? 16.531 51.375 10.617 1 22.33 75 LEU A CA 1
ATOM 600 C C . LEU A 1 75 ? 16.156 50.906 12.016 1 22.33 75 LEU A C 1
ATOM 602 O O . LEU A 1 75 ? 16.391 51.594 13 1 22.33 75 LEU A O 1
ATOM 606 N N . PHE A 1 76 ? 15.172 50 12.203 1 23.42 76 PHE A N 1
ATOM 607 C CA . PHE A 1 76 ? 14.383 50.344 13.383 1 23.42 76 PHE A CA 1
ATOM 608 C C . PHE A 1 76 ? 15.062 49.812 14.648 1 23.42 76 PHE A C 1
ATOM 610 O O . PHE A 1 76 ? 14.805 48.688 15.078 1 23.42 76 PHE A O 1
ATOM 617 N N . LYS A 1 77 ? 16.469 49.812 14.617 1 29.7 77 LYS A N 1
ATOM 618 C CA . LYS A 1 77 ? 16.969 49.406 15.922 1 29.7 77 LYS A CA 1
ATOM 619 C C . LYS A 1 77 ? 16.578 50.406 17 1 29.7 77 LYS A C 1
ATOM 621 O O . LYS A 1 77 ? 17.422 51.125 17.516 1 29.7 77 LYS A O 1
ATOM 626 N N . THR A 1 78 ? 15.57 51.219 16.844 1 27.42 78 THR A N 1
ATOM 627 C CA . THR A 1 78 ? 15.516 52.062 18.031 1 27.42 78 THR A CA 1
ATOM 628 C C . THR A 1 78 ? 15.328 51.219 19.281 1 27.42 78 THR A C 1
ATOM 630 O O . THR A 1 78 ? 14.531 50.281 19.297 1 27.42 78 THR A O 1
ATOM 633 N N . SER A 1 79 ? 16.344 51.25 20.172 1 29.89 79 SER A N 1
ATOM 634 C CA . SER A 1 79 ? 16.594 50.719 21.5 1 29.89 79 SER A CA 1
ATOM 635 C C . SER A 1 79 ? 15.477 51.094 22.469 1 29.89 79 SER A C 1
ATOM 637 O O . SER A 1 79 ? 15.742 51.688 23.516 1 29.89 79 SER A O 1
ATOM 639 N N . VAL A 1 80 ? 14.336 51.656 22.047 1 30.67 80 VAL A N 1
ATOM 640 C CA . VAL A 1 80 ? 13.508 52 23.203 1 30.67 80 VAL A CA 1
ATOM 641 C C . VAL A 1 80 ? 13.242 50.781 24.047 1 30.67 80 VAL A C 1
ATOM 643 O O . VAL A 1 80 ? 12.992 49.688 23.5 1 30.67 80 VAL A O 1
ATOM 646 N N . LYS A 1 81 ? 13.805 50.781 25.188 1 38.03 81 LYS A N 1
ATOM 647 C CA . LYS A 1 81 ? 13.539 49.812 26.25 1 38.03 81 LYS A CA 1
ATOM 648 C C . LYS A 1 81 ? 12.07 49.375 26.25 1 38.03 81 LYS A C 1
ATOM 650 O O . LYS A 1 81 ? 11.195 50.188 26.578 1 38.03 81 LYS A O 1
ATOM 655 N N . PRO A 1 82 ? 11.562 48.656 25.141 1 37.03 82 PRO A N 1
ATOM 656 C CA . PRO A 1 82 ? 10.109 48.5 25.156 1 37.03 82 PRO A CA 1
ATOM 657 C C . PRO A 1 82 ? 9.578 47.969 26.484 1 37.03 82 PRO A C 1
ATOM 659 O O . PRO A 1 82 ? 10.242 47.156 27.125 1 37.03 82 PRO A O 1
ATOM 662 N N . GLN A 1 83 ? 8.984 48.781 27.391 1 35.88 83 GLN A N 1
ATOM 663 C CA . GLN A 1 83 ? 8.195 48.156 28.469 1 35.88 83 GLN A CA 1
ATOM 664 C C . GLN A 1 83 ? 7.59 46.844 28.031 1 35.88 83 GLN A C 1
ATOM 666 O O . GLN A 1 83 ? 7.004 46.75 26.953 1 35.88 83 GLN A O 1
ATOM 671 N N . PRO A 1 84 ? 8.086 45.719 28.359 1 44.97 84 PRO A N 1
ATOM 672 C CA . PRO A 1 84 ? 7.727 44.375 27.891 1 44.97 84 PRO A CA 1
ATOM 673 C C . PRO A 1 84 ? 6.219 44.188 27.75 1 44.97 84 PRO A C 1
ATOM 675 O O . PRO A 1 84 ? 5.523 44 28.75 1 44.97 84 PRO A O 1
ATOM 678 N N . SER A 1 85 ? 5.379 45 27.078 1 47.72 85 SER A N 1
ATOM 679 C CA . SER A 1 85 ? 3.932 45.188 27.047 1 47.72 85 SER A CA 1
ATOM 680 C C . SER A 1 85 ? 3.227 43.875 26.688 1 47.72 85 SER A C 1
ATOM 682 O O . SER A 1 85 ? 3.809 43 26.016 1 47.72 85 SER A O 1
ATOM 684 N N . THR A 1 86 ? 2.098 43.531 27.5 1 57.91 86 THR A N 1
ATOM 685 C CA . THR A 1 86 ? 1.081 42.5 27.344 1 57.91 86 THR A CA 1
ATOM 686 C C . THR A 1 86 ? 0.865 42.156 25.875 1 57.91 86 THR A C 1
ATOM 688 O O . THR A 1 86 ? 0.631 41 25.516 1 57.91 86 THR A O 1
ATOM 691 N N . SER A 1 87 ? 1.116 43.188 25.016 1 62.16 87 SER A N 1
ATOM 692 C CA . SER A 1 87 ? 0.898 42.969 23.594 1 62.16 87 SER A CA 1
ATOM 693 C C . SER A 1 87 ? 2.023 42.156 22.984 1 62.16 87 SER A C 1
ATOM 695 O O . SER A 1 87 ? 1.773 41.281 22.156 1 62.16 87 SER A O 1
ATOM 697 N N . ASN A 1 88 ? 3.289 42.25 23.547 1 71.75 88 ASN A N 1
ATOM 698 C CA . ASN A 1 88 ? 4.43 41.531 23 1 71.75 88 ASN A CA 1
ATOM 699 C C . ASN A 1 88 ? 4.371 40.031 23.359 1 71.75 88 ASN A C 1
ATOM 701 O O . ASN A 1 88 ? 4.695 39.188 22.531 1 71.75 88 ASN A O 1
ATOM 705 N N . HIS A 1 89 ? 3.852 39.781 24.625 1 81.12 89 HIS A N 1
ATOM 706 C CA . HIS A 1 89 ? 3.748 38.375 25.031 1 81.12 89 HIS A CA 1
ATOM 707 C C . HIS A 1 89 ? 2.674 37.656 24.234 1 81.12 89 HIS A C 1
ATOM 709 O O . HIS A 1 89 ? 2.852 36.469 23.875 1 81.12 89 HIS A O 1
ATOM 715 N N . SER A 1 90 ? 1.579 38.406 23.969 1 82.12 90 SER A N 1
ATOM 716 C CA . SER A 1 90 ? 0.482 37.812 23.219 1 82.12 90 SER A CA 1
ATOM 717 C C . SER A 1 90 ? 0.898 37.531 21.781 1 82.12 90 SER A C 1
ATOM 719 O O . SER A 1 90 ? 0.565 36.469 21.234 1 82.12 90 SER A O 1
ATOM 721 N N . LEU A 1 91 ? 1.748 38.344 21.203 1 85.75 91 LEU A N 1
ATOM 722 C CA . LEU A 1 91 ? 2.242 38.156 19.844 1 85.75 91 LEU A CA 1
ATOM 723 C C . LEU A 1 91 ? 3.266 37.031 19.797 1 85.75 91 LEU A C 1
ATOM 725 O O . LEU A 1 91 ? 3.336 36.281 18.797 1 85.75 91 LEU A O 1
ATOM 729 N N . GLN A 1 92 ? 4 36.969 20.906 1 89.44 92 GLN A N 1
ATOM 730 C CA . GLN A 1 92 ? 4.961 35.875 20.984 1 89.44 92 GLN A CA 1
ATOM 731 C C . GLN A 1 92 ? 4.25 34.531 21.031 1 89.44 92 GLN A C 1
ATOM 733 O O . GLN A 1 92 ? 4.719 33.531 20.453 1 89.44 92 GLN A O 1
ATOM 738 N N . ARG A 1 93 ? 3.123 34.438 21.703 1 90.12 93 ARG A N 1
ATOM 739 C CA . ARG A 1 93 ? 2.344 33.219 21.797 1 90.12 93 ARG A CA 1
ATOM 740 C C . ARG A 1 93 ? 1.79 32.844 20.422 1 90.12 93 ARG A C 1
ATOM 742 O O . ARG A 1 93 ? 1.802 31.656 20.062 1 90.12 93 ARG A O 1
ATOM 749 N N . VAL A 1 94 ? 1.282 33.812 19.656 1 90.44 94 VAL A N 1
ATOM 750 C CA . VAL A 1 94 ? 0.776 33.562 18.297 1 90.44 94 VAL A CA 1
ATOM 751 C C . VAL A 1 94 ? 1.892 33 17.422 1 90.44 94 VAL A C 1
ATOM 753 O O . VAL A 1 94 ? 1.692 32.031 16.719 1 90.44 94 VAL A O 1
ATOM 756 N N . ASN A 1 95 ? 3.092 33.625 17.594 1 89.75 95 ASN A N 1
ATOM 757 C CA . ASN A 1 95 ? 4.227 33.188 16.781 1 89.75 95 ASN A CA 1
ATOM 758 C C . ASN A 1 95 ? 4.641 31.75 17.141 1 89.75 95 ASN A C 1
ATOM 760 O O . ASN A 1 95 ? 4.949 30.953 16.25 1 89.75 95 ASN A O 1
ATOM 764 N N . HIS A 1 96 ? 4.617 31.453 18.422 1 94.12 96 HIS A N 1
ATOM 765 C CA . HIS A 1 96 ? 4.957 30.109 18.844 1 94.12 96 HIS A CA 1
ATOM 766 C C . HIS A 1 96 ? 3.947 29.094 18.312 1 94.12 96 HIS A C 1
ATOM 768 O O . HIS A 1 96 ? 4.332 28.016 17.844 1 94.12 96 HIS A O 1
ATOM 774 N N . SER A 1 97 ? 2.682 29.438 18.406 1 93.88 97 SER A N 1
ATOM 775 C CA . SER A 1 97 ? 1.636 28.531 17.922 1 93.88 97 SER A CA 1
ATOM 776 C C . SER A 1 97 ? 1.742 28.328 16.406 1 93.88 97 SER A C 1
ATOM 778 O O . SER A 1 97 ? 1.53 27.234 15.914 1 93.88 97 SER A O 1
ATOM 780 N N . LEU A 1 98 ? 2.109 29.312 15.703 1 95.06 98 LEU A N 1
ATOM 781 C CA . LEU A 1 98 ? 2.283 29.219 14.258 1 95.06 98 LEU A CA 1
ATOM 782 C C . LEU A 1 98 ? 3.461 28.312 13.906 1 95.06 98 LEU A C 1
ATOM 784 O O . LEU A 1 98 ? 3.404 27.562 12.93 1 95.06 98 LEU A O 1
ATOM 788 N N . GLN A 1 99 ? 4.527 28.469 14.695 1 95.19 99 GLN A N 1
ATOM 789 C CA . GLN A 1 99 ? 5.664 27.578 14.492 1 95.19 99 GLN A CA 1
ATOM 790 C C . GLN A 1 99 ? 5.266 26.109 14.711 1 95.19 99 GLN A C 1
ATOM 792 O O . GLN A 1 99 ? 5.723 25.234 13.984 1 95.19 99 GLN A O 1
ATOM 797 N N . ARG A 1 100 ? 4.43 25.859 15.664 1 95.56 100 ARG A N 1
ATOM 798 C CA . ARG A 1 100 ? 3.955 24.5 15.93 1 95.56 100 ARG A CA 1
ATOM 799 C C . ARG A 1 100 ? 3.133 23.969 14.758 1 95.56 100 ARG A C 1
ATOM 801 O O . ARG A 1 100 ? 3.258 22.812 14.383 1 95.56 100 ARG A O 1
ATOM 808 N N . VAL A 1 101 ? 2.225 24.844 14.188 1 96.31 101 VAL A N 1
ATOM 809 C CA . VAL A 1 101 ? 1.438 24.453 13.023 1 96.31 101 VAL A CA 1
ATOM 810 C C . VAL A 1 101 ? 2.369 24.062 11.875 1 96.31 101 VAL A C 1
ATOM 812 O O . VAL A 1 101 ? 2.176 23.031 11.234 1 96.31 101 VAL A O 1
ATOM 815 N N . ASN A 1 102 ? 3.422 24.875 11.711 1 94.94 102 ASN A N 1
ATOM 816 C CA . ASN A 1 102 ? 4.355 24.609 10.625 1 94.94 102 ASN A CA 1
ATOM 817 C C . ASN A 1 102 ? 5.094 23.281 10.828 1 94.94 102 ASN A C 1
ATOM 819 O O . ASN A 1 102 ? 5.301 22.531 9.875 1 94.94 102 ASN A O 1
ATOM 823 N N . HIS A 1 103 ? 5.469 23.047 12.039 1 97.12 103 HIS A N 1
ATOM 824 C CA . HIS A 1 103 ? 6.109 21.781 12.344 1 97.12 103 HIS A CA 1
ATOM 825 C C . HIS A 1 103 ? 5.172 20.609 12.055 1 97.12 103 HIS A C 1
ATOM 827 O O . HIS A 1 103 ? 5.578 19.609 11.445 1 97.12 103 HIS A O 1
ATOM 833 N N . SER A 1 104 ? 3.955 20.766 12.5 1 96.62 104 SER A N 1
ATOM 834 C CA . SER A 1 104 ? 2.98 19.703 12.266 1 96.62 104 SER A CA 1
ATOM 835 C C . SER A 1 104 ? 2.707 19.516 10.781 1 96.62 104 SER A C 1
ATOM 837 O O . SER A 1 104 ? 2.527 18.391 10.312 1 96.62 104 SER A O 1
ATOM 839 N N . LEU A 1 105 ? 2.686 20.578 10.031 1 97.44 105 LEU A N 1
ATOM 840 C CA . LEU A 1 105 ? 2.512 20.5 8.586 1 97.44 105 LEU A CA 1
ATOM 841 C C . LEU A 1 105 ? 3.678 19.766 7.938 1 97.44 105 LEU A C 1
ATOM 843 O O . LEU A 1 105 ? 3.479 18.984 7.008 1 97.44 105 LEU A O 1
ATOM 847 N N . GLN A 1 106 ? 4.855 20.047 8.398 1 97.31 106 GLN A N 1
ATOM 848 C CA . GLN A 1 106 ? 6.02 19.328 7.891 1 97.31 106 GLN A CA 1
ATOM 849 C C . GLN A 1 106 ? 5.906 17.828 8.172 1 97.31 106 GLN A C 1
ATOM 851 O O . GLN A 1 106 ? 6.285 17 7.34 1 97.31 106 GLN A O 1
ATOM 856 N N . ARG A 1 107 ? 5.383 17.5 9.297 1 97.19 107 ARG A N 1
ATOM 857 C CA . ARG A 1 107 ? 5.191 16.094 9.648 1 97.19 107 ARG A CA 1
ATOM 858 C C . ARG A 1 107 ? 4.176 15.438 8.719 1 97.19 107 ARG A C 1
ATOM 860 O O . ARG A 1 107 ? 4.348 14.281 8.312 1 97.19 107 ARG A O 1
ATOM 867 N N . VAL A 1 108 ? 3.076 16.172 8.422 1 96.88 108 VAL A N 1
ATOM 868 C CA . VAL A 1 108 ? 2.088 15.664 7.477 1 96.88 108 VAL A CA 1
ATOM 869 C C . VAL A 1 108 ? 2.756 15.383 6.133 1 96.88 108 VAL A C 1
ATOM 871 O O . VAL A 1 108 ? 2.574 14.305 5.555 1 96.88 108 VAL A O 1
ATOM 874 N N . ASN A 1 109 ? 3.539 16.359 5.695 1 95.88 109 ASN A N 1
ATOM 875 C CA . ASN A 1 109 ? 4.23 16.203 4.422 1 95.88 109 ASN A CA 1
ATOM 876 C C . ASN A 1 109 ? 5.156 14.984 4.43 1 95.88 109 ASN A C 1
ATOM 878 O O . ASN A 1 109 ? 5.164 14.195 3.482 1 95.88 109 ASN A O 1
ATOM 882 N N . HIS A 1 110 ? 5.902 14.82 5.461 1 97.69 110 HIS A N 1
ATOM 883 C CA . HIS A 1 110 ? 6.797 13.672 5.59 1 97.69 110 HIS A CA 1
ATOM 884 C C . HIS A 1 110 ? 6.02 12.359 5.57 1 97.69 110 HIS A C 1
ATOM 886 O O . HIS A 1 110 ? 6.43 11.398 4.918 1 97.69 110 HIS A O 1
ATOM 892 N N . SER A 1 111 ? 4.953 12.328 6.301 1 96.88 111 SER A N 1
ATOM 893 C CA . SER A 1 111 ? 4.141 11.117 6.352 1 96.88 111 SER A CA 1
ATOM 894 C C . SER A 1 111 ? 3.533 10.797 4.988 1 96.88 111 SER A C 1
ATOM 896 O O . SER A 1 111 ? 3.438 9.633 4.602 1 96.88 111 SER A O 1
ATOM 898 N N . LEU A 1 112 ? 3.141 11.805 4.27 1 96.44 112 LEU A N 1
ATOM 899 C CA . LEU A 1 112 ? 2.615 11.609 2.922 1 96.44 112 LEU A CA 1
ATOM 900 C C . LEU A 1 112 ? 3.689 11.047 1.996 1 96.44 112 LEU A C 1
ATOM 902 O O . LEU A 1 112 ? 3.406 10.188 1.158 1 96.44 112 LEU A O 1
ATOM 906 N N . GLN A 1 113 ? 4.902 11.562 2.125 1 96.62 113 GLN A N 1
ATOM 907 C CA . GLN A 1 113 ? 6.012 11.008 1.354 1 96.62 113 GLN A CA 1
ATOM 908 C C . GLN A 1 113 ? 6.234 9.539 1.69 1 96.62 113 GLN A C 1
ATOM 910 O O . GLN A 1 113 ? 6.527 8.727 0.807 1 96.62 113 GLN A O 1
ATOM 915 N N . ARG A 1 114 ? 6.078 9.188 2.924 1 96.75 114 ARG A N 1
ATOM 916 C CA . ARG A 1 114 ? 6.23 7.793 3.34 1 96.75 114 ARG A CA 1
ATOM 917 C C . ARG A 1 114 ? 5.141 6.918 2.729 1 96.75 114 ARG A C 1
ATOM 919 O O . ARG A 1 114 ? 5.398 5.777 2.346 1 96.75 114 ARG A O 1
ATOM 926 N N . VAL A 1 115 ? 3.889 7.43 2.689 1 95.69 115 VAL A N 1
ATOM 927 C CA . VAL A 1 115 ? 2.795 6.711 2.047 1 95.69 115 VAL A CA 1
ATOM 928 C C . VAL A 1 115 ? 3.158 6.41 0.593 1 95.69 115 VAL A C 1
ATOM 930 O O . VAL A 1 115 ? 3.008 5.277 0.13 1 95.69 115 VAL A O 1
ATOM 933 N N . ASN A 1 116 ? 3.703 7.441 -0.066 1 93.94 116 ASN A N 1
ATOM 934 C CA . ASN A 1 116 ? 4.094 7.266 -1.46 1 93.94 116 ASN A CA 1
ATOM 935 C C . ASN A 1 116 ? 5.195 6.215 -1.604 1 93.94 116 ASN A C 1
ATOM 937 O O . ASN A 1 116 ? 5.156 5.395 -2.52 1 93.94 116 ASN A O 1
ATOM 941 N N . HIS A 1 117 ? 6.148 6.234 -0.782 1 96.81 117 HIS A N 1
ATOM 942 C CA . HIS A 1 117 ? 7.219 5.246 -0.814 1 96.81 117 HIS A CA 1
ATOM 943 C C . HIS A 1 117 ? 6.672 3.838 -0.586 1 96.81 117 HIS A C 1
ATOM 945 O O . HIS A 1 117 ? 7.062 2.898 -1.282 1 96.81 117 HIS A O 1
ATOM 951 N N . SER A 1 118 ? 5.828 3.727 0.39 1 95.44 118 SER A N 1
ATOM 952 C CA . SER A 1 118 ? 5.238 2.426 0.686 1 95.44 118 SER A CA 1
ATOM 953 C C . SER A 1 118 ? 4.383 1.928 -0.476 1 95.44 118 SER A C 1
ATOM 955 O O . SER A 1 118 ? 4.359 0.729 -0.766 1 95.44 118 SER A O 1
ATOM 957 N N . LEU A 1 119 ? 3.727 2.779 -1.118 1 94.69 119 LEU A N 1
ATOM 958 C 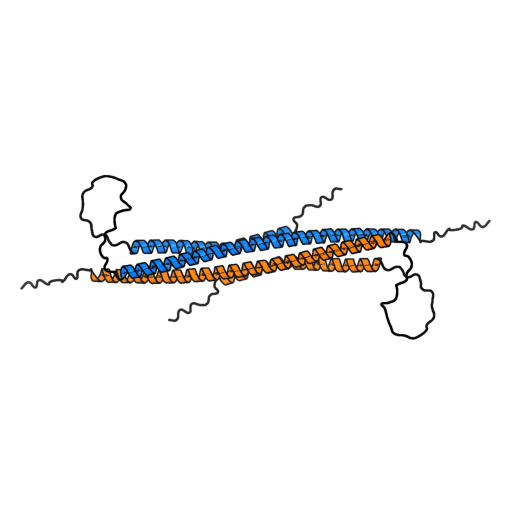CA . LEU A 1 119 ? 2.932 2.424 -2.289 1 94.69 119 LEU A CA 1
ATOM 959 C C . LEU A 1 119 ? 3.824 1.921 -3.418 1 94.69 119 LEU A C 1
ATOM 961 O O . LEU A 1 119 ? 3.447 1.004 -4.152 1 94.69 119 LEU A O 1
ATOM 965 N N . GLN A 1 120 ? 4.961 2.559 -3.594 1 95.19 120 GLN A N 1
ATOM 966 C CA . GLN A 1 120 ? 5.918 2.07 -4.578 1 95.19 120 GLN A CA 1
ATOM 967 C C . GLN A 1 120 ? 6.367 0.649 -4.254 1 95.19 120 GLN A C 1
ATOM 969 O O . GLN A 1 120 ? 6.555 -0.17 -5.156 1 95.19 120 GLN A O 1
ATOM 974 N N . ARG A 1 121 ? 6.496 0.367 -3.025 1 95.62 121 ARG A N 1
ATOM 975 C CA . ARG A 1 121 ? 6.875 -0.979 -2.609 1 95.62 121 ARG A CA 1
ATOM 976 C C . ARG A 1 121 ? 5.77 -1.98 -2.92 1 95.62 121 ARG A C 1
ATOM 978 O O . ARG A 1 121 ? 6.043 -3.104 -3.348 1 95.62 121 ARG A O 1
ATOM 985 N N . VAL A 1 122 ? 4.512 -1.569 -2.66 1 94.56 122 VAL A N 1
ATOM 986 C CA . VAL A 1 122 ? 3.375 -2.416 -3.008 1 94.56 122 VAL A CA 1
ATOM 987 C C . VAL A 1 122 ? 3.391 -2.713 -4.504 1 94.56 122 VAL A C 1
ATOM 989 O O . VAL A 1 122 ? 3.234 -3.865 -4.918 1 94.56 122 VAL A O 1
ATOM 992 N N . ASN A 1 123 ? 3.604 -1.666 -5.25 1 92.81 123 ASN A N 1
ATOM 993 C CA . ASN A 1 123 ? 3.664 -1.842 -6.699 1 92.81 123 ASN A CA 1
ATOM 994 C C . ASN A 1 123 ? 4.758 -2.826 -7.098 1 92.81 123 ASN A C 1
ATOM 996 O O . ASN A 1 123 ? 4.531 -3.717 -7.918 1 92.81 123 ASN A O 1
ATOM 1000 N N . HIS A 1 124 ? 5.926 -2.676 -6.574 1 96.56 124 HIS A N 1
ATOM 1001 C CA . HIS A 1 124 ? 7.031 -3.584 -6.859 1 96.56 124 HIS A CA 1
ATOM 1002 C C . HIS A 1 124 ? 6.676 -5.02 -6.488 1 96.56 124 HIS A C 1
ATOM 1004 O O . HIS A 1 124 ? 6.961 -5.949 -7.246 1 96.56 124 HIS A O 1
ATOM 1010 N N . SER A 1 125 ? 6.086 -5.18 -5.34 1 96.12 125 SER A N 1
ATOM 1011 C CA . SER A 1 125 ? 5.711 -6.516 -4.891 1 96.12 125 SER A CA 1
ATOM 1012 C C . SER A 1 125 ? 4.656 -7.133 -5.805 1 96.12 125 SER A C 1
ATOM 1014 O O . SER A 1 125 ? 4.703 -8.328 -6.098 1 96.12 125 SER A O 1
ATOM 1016 N N . LEU A 1 126 ? 3.717 -6.352 -6.227 1 95.5 126 LEU A N 1
ATOM 1017 C CA . LEU A 1 126 ? 2.703 -6.828 -7.16 1 95.5 126 LEU A CA 1
ATOM 1018 C C . LEU A 1 126 ? 3.334 -7.246 -8.484 1 95.5 126 LEU A C 1
ATOM 1020 O O . LEU A 1 126 ? 2.934 -8.25 -9.078 1 95.5 126 LEU A O 1
ATOM 1024 N N . GLN A 1 127 ? 4.301 -6.453 -8.977 1 95.12 127 GLN A N 1
ATOM 1025 C CA . GLN A 1 127 ? 5.023 -6.828 -10.188 1 95.12 127 GLN A CA 1
ATOM 1026 C C . GLN A 1 127 ? 5.734 -8.164 -10.008 1 95.12 127 GLN A C 1
ATOM 1028 O O . GLN A 1 127 ? 5.777 -8.984 -10.938 1 95.12 127 GLN A O 1
ATOM 1033 N N . ARG A 1 128 ? 6.254 -8.391 -8.883 1 96.19 128 ARG A N 1
ATOM 1034 C CA . ARG A 1 128 ? 6.906 -9.664 -8.602 1 96.19 128 ARG A CA 1
ATOM 1035 C C . ARG A 1 128 ? 5.898 -10.812 -8.617 1 96.19 128 ARG A C 1
ATOM 1037 O O . ARG A 1 128 ? 6.203 -11.906 -9.102 1 96.19 128 ARG A O 1
ATOM 1044 N N . VAL A 1 129 ? 4.695 -10.57 -8.031 1 95.88 129 VAL A N 1
ATOM 1045 C CA . VAL A 1 129 ? 3.633 -11.57 -8.086 1 95.88 129 VAL A CA 1
ATOM 1046 C C . VAL A 1 129 ? 3.322 -11.922 -9.539 1 95.88 129 VAL A C 1
ATOM 1048 O O . VAL A 1 129 ? 3.258 -13.102 -9.898 1 95.88 129 VAL A O 1
ATOM 1051 N N . ASN A 1 130 ? 3.184 -10.883 -10.336 1 93.44 130 ASN A N 1
ATOM 1052 C CA . ASN A 1 130 ? 2.887 -11.086 -11.75 1 93.44 130 ASN A CA 1
ATOM 1053 C C . ASN A 1 130 ? 3.973 -11.914 -12.438 1 93.44 130 ASN A C 1
ATOM 1055 O O . ASN A 1 130 ? 3.67 -12.844 -13.188 1 93.44 130 ASN A O 1
ATOM 1059 N N . HIS A 1 131 ? 5.184 -11.539 -12.211 1 96.06 131 HIS A N 1
ATOM 1060 C CA . HIS A 1 131 ? 6.301 -12.273 -12.789 1 96.06 131 HIS A CA 1
ATOM 1061 C C . HIS A 1 131 ? 6.297 -13.727 -12.336 1 96.06 131 HIS A C 1
ATOM 1063 O O . HIS A 1 131 ? 6.484 -14.641 -13.148 1 96.06 131 HIS A O 1
ATOM 1069 N N . SER A 1 132 ? 6.102 -13.945 -11.07 1 95.94 132 SER A N 1
ATOM 1070 C CA . SER A 1 132 ? 6.098 -15.297 -10.523 1 95.94 132 SER A CA 1
ATOM 1071 C C . SER A 1 132 ? 4.934 -16.109 -11.086 1 95.94 132 SER A C 1
ATOM 1073 O O . SER A 1 132 ? 5.078 -17.312 -11.359 1 95.94 132 SER A O 1
ATOM 1075 N N . LEU A 1 133 ? 3.816 -15.516 -11.25 1 95.62 133 LEU A N 1
ATOM 1076 C CA . LEU A 1 133 ? 2.67 -16.188 -11.844 1 95.62 133 LEU A CA 1
ATOM 1077 C C . LEU A 1 133 ? 2.959 -16.578 -13.297 1 95.62 133 LEU A C 1
ATOM 1079 O O . LEU A 1 133 ? 2.557 -17.641 -13.75 1 95.62 133 LEU A O 1
ATOM 1083 N N . GLN A 1 134 ? 3.588 -15.664 -13.992 1 94.62 134 GLN A N 1
ATOM 1084 C CA . GLN A 1 134 ? 4.004 -15.977 -15.359 1 94.62 134 GLN A CA 1
ATOM 1085 C C . GLN A 1 134 ? 4.945 -17.172 -15.383 1 94.62 134 GLN A C 1
ATOM 1087 O O . GLN A 1 134 ? 4.844 -18.031 -16.266 1 94.62 134 GLN A O 1
ATOM 1092 N N . ARG A 1 135 ? 5.793 -17.266 -14.461 1 95 135 ARG A N 1
ATOM 1093 C CA . ARG A 1 135 ? 6.707 -18.406 -14.359 1 95 135 ARG A CA 1
ATOM 1094 C C . ARG A 1 135 ? 5.945 -19.703 -14.078 1 95 135 ARG A C 1
ATOM 1096 O O . ARG A 1 135 ? 6.273 -20.75 -14.641 1 95 135 ARG A O 1
ATOM 1103 N N . VAL A 1 136 ? 4.969 -19.609 -13.18 1 95.44 136 VAL A N 1
ATOM 1104 C CA . VAL A 1 136 ? 4.129 -20.766 -12.898 1 95.44 136 VAL A CA 1
ATOM 1105 C C . VAL A 1 136 ? 3.465 -21.25 -14.188 1 95.44 136 VAL A C 1
ATOM 1107 O O . VAL A 1 136 ? 3.477 -22.453 -14.492 1 95.44 136 VAL A O 1
ATOM 1110 N N . ASN A 1 137 ? 2.939 -20.328 -14.93 1 93 137 ASN A N 1
ATOM 1111 C CA . ASN A 1 137 ? 2.293 -20.688 -16.188 1 93 137 ASN A CA 1
ATOM 1112 C C . ASN A 1 137 ? 3.266 -21.375 -17.141 1 93 137 ASN A C 1
ATOM 1114 O O . ASN A 1 137 ? 2.928 -22.391 -17.75 1 93 137 ASN A O 1
ATOM 1118 N N . HIS A 1 138 ? 4.387 -20.812 -17.281 1 95.12 138 HIS A N 1
ATOM 1119 C CA . HIS A 1 138 ? 5.395 -21.406 -18.156 1 95.12 138 HIS A CA 1
ATOM 1120 C C . HIS A 1 138 ? 5.762 -22.812 -17.672 1 95.12 138 HIS A C 1
ATOM 1122 O O . HIS A 1 138 ? 5.848 -23.75 -18.484 1 95.12 138 HIS A O 1
ATOM 1128 N N . SER A 1 139 ? 5.977 -22.984 -16.391 1 95 139 SER A N 1
ATOM 1129 C CA . SER A 1 139 ? 6.344 -24.281 -15.836 1 95 139 SER A CA 1
ATOM 1130 C C . SER A 1 139 ? 5.219 -25.297 -16 1 95 139 SER A C 1
ATOM 1132 O O . SER A 1 139 ? 5.469 -26.469 -16.281 1 95 139 SER A O 1
ATOM 1134 N N . LEU A 1 140 ? 4.023 -24.844 -15.867 1 95 140 LEU A N 1
ATOM 1135 C CA . LEU A 1 140 ? 2.873 -25.719 -16.062 1 95 140 LEU A CA 1
ATOM 1136 C C . LEU A 1 140 ? 2.783 -26.172 -17.516 1 95 140 LEU A C 1
ATOM 1138 O O . LEU A 1 140 ? 2.441 -27.328 -17.797 1 95 140 LEU A O 1
ATOM 1142 N N . GLN A 1 141 ? 3.037 -25.25 -18.406 1 94.25 141 GLN A N 1
ATOM 1143 C CA . GLN A 1 141 ? 3.08 -25.625 -19.828 1 94.25 141 GLN A CA 1
ATOM 1144 C C . GLN A 1 141 ? 4.148 -26.672 -20.094 1 94.25 141 GLN A C 1
ATOM 1146 O O . GLN A 1 141 ? 3.934 -27.594 -20.875 1 94.25 141 GLN A O 1
ATOM 1151 N N . ARG A 1 142 ? 5.215 -26.609 -19.422 1 93.75 142 ARG A N 1
ATOM 1152 C CA . ARG A 1 142 ? 6.285 -27.594 -19.578 1 93.75 142 ARG A CA 1
ATOM 1153 C C . ARG A 1 142 ? 5.855 -28.953 -19.047 1 93.75 142 ARG A C 1
ATOM 1155 O O . ARG A 1 142 ? 6.152 -29.984 -19.656 1 93.75 142 ARG A O 1
ATOM 1162 N N . VAL A 1 143 ? 5.141 -28.938 -17.891 1 93 143 VAL A N 1
ATOM 1163 C CA . VAL A 1 143 ? 4.629 -30.188 -17.344 1 93 143 VAL A CA 1
ATOM 1164 C C . VAL A 1 143 ? 3.664 -30.844 -18.328 1 93 143 VAL A C 1
ATOM 1166 O O . VAL A 1 143 ? 3.756 -32.031 -18.594 1 93 143 VAL A O 1
ATOM 1169 N N . ASN A 1 144 ? 2.844 -30.016 -18.859 1 90.5 144 ASN A N 1
ATOM 1170 C CA . ASN A 1 144 ? 1.887 -30.531 -19.828 1 90.5 144 ASN A CA 1
ATOM 1171 C C . ASN A 1 144 ? 2.592 -31.125 -21.047 1 90.5 144 ASN A C 1
ATOM 1173 O O . ASN A 1 144 ? 2.213 -32.188 -21.516 1 90.5 144 ASN A O 1
ATOM 1177 N N . HIS A 1 145 ? 3.527 -30.453 -21.547 1 93.56 145 HIS A N 1
ATOM 1178 C CA . HIS A 1 145 ? 4.289 -30.969 -22.672 1 93.56 145 HIS A CA 1
ATOM 1179 C C . HIS A 1 145 ? 4.973 -32.281 -22.344 1 93.56 145 HIS A C 1
ATOM 1181 O O . HIS A 1 145 ? 4.938 -33.219 -23.125 1 93.56 145 HIS A O 1
ATOM 1187 N N . SER A 1 146 ? 5.547 -32.406 -21.172 1 91.06 146 SER A N 1
ATOM 1188 C CA . SER A 1 146 ? 6.227 -33.625 -20.734 1 91.06 146 SER A CA 1
ATOM 1189 C C . SER A 1 146 ? 5.242 -34.75 -20.562 1 91.06 146 SER A C 1
ATOM 1191 O O . SER A 1 146 ? 5.547 -35.906 -20.922 1 91.06 146 SER A O 1
ATOM 1193 N N . LEU A 1 147 ? 4.082 -34.469 -20.094 1 90.88 147 LEU A N 1
ATOM 1194 C CA . LEU A 1 147 ? 3.047 -35.469 -19.922 1 90.88 147 LEU A CA 1
ATOM 1195 C C . LEU A 1 147 ? 2.551 -35.969 -21.281 1 90.88 147 LEU A C 1
ATOM 1197 O O . LEU A 1 147 ? 2.299 -37.188 -21.438 1 90.88 147 LEU A O 1
ATOM 1201 N N . GLN A 1 148 ? 2.424 -35.125 -22.234 1 90.25 148 GLN A N 1
ATOM 1202 C CA . GLN A 1 148 ? 2.021 -35.5 -23.578 1 90.25 148 GLN A CA 1
ATOM 1203 C C . GLN A 1 148 ? 3.059 -36.406 -24.234 1 90.25 148 GLN A C 1
ATOM 1205 O O . GLN A 1 148 ? 2.707 -37.375 -24.922 1 90.25 148 GLN A O 1
ATOM 1210 N N . ARG A 1 149 ? 4.258 -36.188 -23.906 1 89.5 149 ARG A N 1
ATOM 1211 C CA . ARG A 1 149 ? 5.324 -37.031 -24.438 1 89.5 149 ARG A CA 1
ATOM 1212 C C . ARG A 1 149 ? 5.27 -38.438 -23.844 1 89.5 149 ARG A C 1
ATOM 1214 O O . ARG A 1 149 ? 5.438 -39.438 -24.578 1 89.5 149 ARG A O 1
ATOM 1221 N N . VAL A 1 150 ? 4.949 -38.5 -22.547 1 86.12 150 VAL A N 1
ATOM 1222 C CA . VAL A 1 150 ? 4.836 -39.781 -21.875 1 86.12 150 VAL A CA 1
ATOM 1223 C C . VAL A 1 150 ? 3.656 -40.562 -22.438 1 86.12 150 VAL A C 1
ATOM 1225 O O . VAL A 1 150 ? 3.777 -41.75 -22.75 1 86.12 150 VAL A O 1
ATOM 1228 N N . ASN A 1 151 ? 2.625 -39.875 -22.641 1 84.19 151 ASN A N 1
ATOM 1229 C CA . ASN A 1 151 ? 1.438 -40.5 -23.188 1 84.19 151 ASN A CA 1
ATOM 1230 C C . ASN A 1 151 ? 1.676 -41 -24.609 1 84.19 151 ASN A C 1
ATOM 1232 O O . ASN A 1 151 ? 1.23 -42.094 -24.969 1 84.19 151 ASN A O 1
ATOM 1236 N N . HIS A 1 152 ? 2.305 -40.25 -25.375 1 89.69 152 HIS A N 1
ATOM 1237 C CA . HIS A 1 152 ? 2.623 -40.656 -26.75 1 89.69 152 HIS A CA 1
ATOM 1238 C C . HIS A 1 152 ? 3.514 -41.906 -26.75 1 89.69 152 HIS A C 1
ATOM 1240 O O . HIS A 1 152 ? 3.277 -42.812 -27.531 1 89.69 152 HIS A O 1
ATOM 1246 N N . SER A 1 153 ? 4.484 -41.969 -25.844 1 85.69 153 SER A N 1
ATOM 1247 C CA . SER A 1 153 ? 5.398 -43.094 -25.75 1 85.69 153 SER A CA 1
ATOM 1248 C C . SER A 1 153 ? 4.668 -44.375 -25.312 1 85.69 153 SER A C 1
ATOM 1250 O O . SER A 1 153 ? 4.949 -45.469 -25.812 1 85.69 153 SER A O 1
ATOM 1252 N N . LEU A 1 154 ? 3.631 -44.156 -24.484 1 84.75 154 LEU A N 1
ATOM 1253 C CA . LEU A 1 154 ? 2.846 -45.281 -24.016 1 84.75 154 LEU A CA 1
ATOM 1254 C C . LEU A 1 154 ? 1.926 -45.812 -25.109 1 84.75 154 LEU A C 1
ATOM 1256 O O . LEU A 1 154 ? 1.766 -47.031 -25.266 1 84.75 154 LEU A O 1
ATOM 1260 N N . GLN A 1 155 ? 1.392 -44.969 -25.875 1 86.38 155 GLN A N 1
ATOM 1261 C CA . GLN A 1 155 ? 0.526 -45.375 -26.984 1 86.38 155 GLN A CA 1
ATOM 1262 C C . GLN A 1 155 ? 1.316 -46.094 -28.062 1 86.38 155 GLN A C 1
ATOM 1264 O O . GLN A 1 155 ? 0.846 -47.094 -28.625 1 86.38 155 GLN A O 1
ATOM 1269 N N . GLN A 1 156 ? 2.51 -45.75 -28.25 1 87.31 156 GLN A N 1
ATOM 1270 C CA . GLN A 1 156 ? 3.35 -46.406 -29.25 1 87.31 156 GLN A CA 1
ATOM 1271 C C . GLN A 1 156 ? 3.777 -47.812 -28.781 1 87.31 156 GLN A C 1
ATOM 1273 O O . GLN A 1 156 ? 3.822 -48.75 -29.578 1 87.31 156 GLN A O 1
ATOM 1278 N N . ALA A 1 157 ? 3.938 -47.969 -27.438 1 83.06 157 ALA A N 1
ATOM 1279 C CA . ALA A 1 157 ? 4.324 -49.25 -26.875 1 83.06 157 ALA A CA 1
ATOM 1280 C C . ALA A 1 157 ? 3.164 -50.25 -26.922 1 83.06 157 ALA A C 1
ATOM 1282 O O . ALA A 1 157 ? 3.361 -51.438 -27.172 1 83.06 157 ALA A O 1
ATOM 1283 N N . ASN A 1 158 ? 1.992 -49.75 -26.703 1 78.69 158 ASN A N 1
ATOM 1284 C CA . ASN A 1 158 ? 0.81 -50.594 -26.766 1 78.69 158 ASN A CA 1
ATOM 1285 C C . ASN A 1 158 ? 0.502 -51 -28.203 1 78.69 158 ASN A C 1
ATOM 1287 O O . ASN A 1 158 ? 0.065 -52.125 -28.438 1 78.69 158 ASN A O 1
ATOM 1291 N N . HIS A 1 159 ? 0.705 -50.25 -29.125 1 83.62 159 HIS A N 1
ATOM 1292 C CA . HIS A 1 159 ? 0.5 -50.625 -30.531 1 83.62 159 HIS A CA 1
ATOM 1293 C C . HIS A 1 159 ? 1.513 -51.656 -31 1 83.62 159 HIS A C 1
ATOM 1295 O O . HIS A 1 159 ? 1.194 -52.5 -31.812 1 83.62 159 HIS A O 1
ATOM 1301 N N . SER A 1 160 ? 2.674 -51.719 -30.422 1 78 160 SER A N 1
ATOM 1302 C CA . SER A 1 160 ? 3.699 -52.688 -30.812 1 78 160 SER A CA 1
ATOM 1303 C C . SER A 1 160 ? 3.459 -54.031 -30.172 1 78 160 SER A C 1
ATOM 1305 O O . SER A 1 160 ? 4 -55.062 -30.625 1 78 160 SER A O 1
ATOM 1307 N N . ARG A 1 161 ? 2.529 -54.094 -29.031 1 71.31 161 ARG A N 1
ATOM 1308 C CA . ARG A 1 161 ? 2.244 -55.344 -28.344 1 71.31 161 ARG A CA 1
ATOM 1309 C C . ARG A 1 161 ? 1.008 -56 -28.922 1 71.31 161 ARG A C 1
ATOM 1311 O O . ARG A 1 161 ? 0.708 -57.156 -28.578 1 71.31 161 ARG A O 1
ATOM 1318 N N . GLN A 1 162 ? 0.276 -55.375 -29.656 1 66 162 GLN A N 1
ATOM 1319 C CA . GLN A 1 162 ? -0.858 -56.062 -30.297 1 66 162 GLN A CA 1
ATOM 1320 C C . GLN A 1 162 ? -0.392 -57.156 -31.234 1 66 162 GLN A C 1
ATOM 1322 O O . GLN A 1 162 ? 0.529 -56.969 -32.031 1 66 162 GLN A O 1
ATOM 1327 N N . PRO A 1 163 ? -0.717 -58.562 -30.656 1 65.38 163 PRO A N 1
ATOM 1328 C CA . PRO A 1 163 ? -0.326 -59.688 -31.516 1 65.38 163 PRO A CA 1
ATOM 1329 C C . PRO A 1 163 ? -0.764 -59.5 -32.969 1 65.38 163 PRO A C 1
ATOM 1331 O O . PRO A 1 163 ? -1.854 -59 -33.219 1 65.38 163 PRO A O 1
ATOM 1334 N N . VAL A 1 164 ? 0.148 -59.344 -33.781 1 62.72 164 VA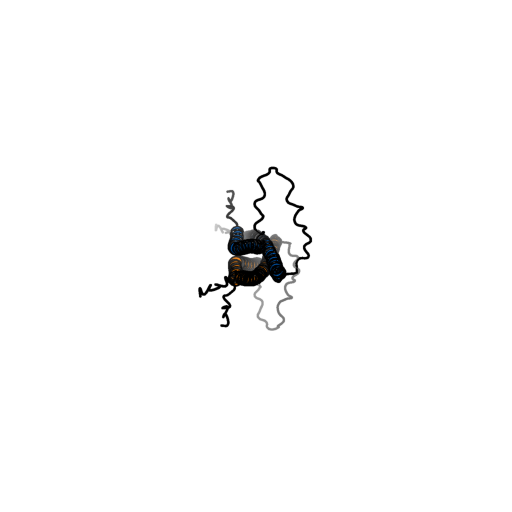L A N 1
ATOM 1335 C CA . VAL A 1 164 ? -0.182 -59.469 -35.188 1 62.72 164 VAL A CA 1
ATOM 1336 C C . VAL A 1 164 ? -0.797 -60.844 -35.469 1 62.72 164 VAL A C 1
ATOM 1338 O O . VAL A 1 164 ? -0.127 -61.875 -35.312 1 62.72 164 VAL A O 1
ATOM 1341 N N . TRP A 1 165 ? -2.018 -61.062 -35.156 1 59.75 165 TRP A N 1
ATOM 1342 C CA . TRP A 1 165 ? -2.646 -62.312 -35.625 1 59.75 165 TRP A CA 1
ATOM 1343 C C . TRP A 1 165 ? -2.342 -62.531 -37.094 1 59.75 165 TRP A C 1
ATOM 1345 O O . TRP A 1 165 ? -2.693 -61.688 -37.969 1 59.75 165 TRP A O 1
ATOM 1355 N N . ARG A 1 166 ? -1.302 -63.281 -37.344 1 58.31 166 ARG A N 1
ATOM 1356 C CA . ARG A 1 166 ? -1.099 -63.812 -38.688 1 58.31 166 ARG A CA 1
ATOM 1357 C C . ARG A 1 166 ? -2.271 -64.688 -39.094 1 58.31 166 ARG A C 1
ATOM 1359 O O . ARG A 1 166 ? -2.572 -65.688 -38.438 1 58.31 166 ARG A O 1
ATOM 1366 N N . THR A 1 167 ? -3.252 -64.125 -39.594 1 55.19 167 THR A N 1
ATOM 1367 C CA . THR A 1 167 ? -4.207 -64.938 -40.344 1 55.19 167 THR A CA 1
ATOM 1368 C C . THR A 1 167 ? -3.488 -65.938 -41.281 1 55.19 167 THR A C 1
ATOM 1370 O O . THR A 1 167 ? -2.867 -65.5 -42.25 1 55.19 167 THR A O 1
ATOM 1373 N N . THR A 1 168 ? -2.826 -67 -40.656 1 53.78 168 THR A N 1
ATOM 1374 C CA . THR A 1 168 ? -2.496 -68.125 -41.5 1 53.78 168 THR A CA 1
ATOM 1375 C C . THR A 1 168 ? -3.74 -68.688 -42.219 1 53.78 168 THR A C 1
ATOM 1377 O O . THR A 1 168 ? -4.695 -69.125 -41.562 1 53.78 168 THR A O 1
ATOM 1380 N N . ALA A 1 169 ? -4.074 -68.188 -43.406 1 53.91 169 ALA A N 1
ATOM 1381 C CA . ALA A 1 169 ? -4.961 -68.812 -44.375 1 53.91 169 ALA A CA 1
ATOM 1382 C C . ALA A 1 169 ? -4.598 -70.25 -44.594 1 53.91 169 ALA A C 1
ATOM 1384 O O . ALA A 1 169 ? -3.473 -70.562 -45 1 53.91 169 ALA A O 1
ATOM 1385 N N . PHE A 1 170 ? -5.066 -71.188 -43.688 1 54.09 170 PHE A N 1
ATOM 1386 C CA . PHE A 1 170 ? -5.172 -72.5 -44.188 1 54.09 170 PHE A CA 1
ATOM 1387 C C . PHE A 1 170 ? -5.855 -72.562 -45.531 1 54.09 170 PHE A C 1
ATOM 1389 O O . PHE A 1 170 ? -7.035 -72.25 -45.656 1 54.09 170 PHE A O 1
ATOM 1396 N N . SER A 1 171 ? -5.188 -72.25 -46.656 1 47.16 171 SER A N 1
ATOM 1397 C CA . SER A 1 171 ? -5.656 -72.75 -47.938 1 47.16 171 SER A CA 1
ATOM 1398 C C . SER A 1 171 ? -5.773 -74.312 -47.906 1 47.16 171 SER A C 1
ATOM 1400 O O . SER A 1 171 ? -4.785 -75 -47.656 1 47.16 171 SER A O 1
ATOM 1402 N N . ALA A 1 172 ? -6.93 -74.75 -47.438 1 48.81 172 ALA A N 1
ATOM 1403 C CA . ALA A 1 172 ? -7.383 -76.062 -47.812 1 48.81 172 ALA A CA 1
ATOM 1404 C C . ALA A 1 172 ? -7.324 -76.25 -49.312 1 48.81 172 ALA A C 1
ATOM 1406 O O . ALA A 1 172 ? -7.992 -75.562 -50.062 1 48.81 172 ALA A O 1
ATOM 1407 N N . ASN A 1 173 ? -6.098 -76.5 -49.844 1 35.06 173 ASN A N 1
ATOM 1408 C CA . ASN A 1 173 ? -6.227 -77.562 -50.875 1 35.06 173 ASN A CA 1
ATOM 1409 C C . ASN A 1 173 ? -6.5 -78.875 -50.219 1 35.06 173 ASN A C 1
ATOM 1411 O O . ASN A 1 173 ? -5.922 -79.25 -49.188 1 35.06 173 ASN A O 1
ATOM 1415 N N . MET B 1 1 ? -21.781 24.453 28.422 1 22.66 1 MET B N 1
ATOM 1416 C CA . MET B 1 1 ? -22.344 23.844 27.219 1 22.66 1 MET B CA 1
ATOM 1417 C C . MET B 1 1 ? -21.312 22.953 26.531 1 22.66 1 MET B C 1
ATOM 1419 O O . MET B 1 1 ? -20.219 23.406 26.188 1 22.66 1 MET B O 1
ATOM 1423 N N . ALA B 1 2 ? -21.078 21.812 27.047 1 26.61 2 ALA B N 1
ATOM 1424 C CA . ALA B 1 2 ? -20.062 20.797 26.812 1 26.61 2 ALA B CA 1
ATOM 1425 C C . ALA B 1 2 ? -19.969 20.422 25.344 1 26.61 2 ALA B C 1
ATOM 1427 O O . ALA B 1 2 ? -20.969 20.047 24.719 1 26.61 2 ALA B O 1
ATOM 1428 N N . MET B 1 3 ? -19.344 21.312 24.484 1 28.03 3 MET B N 1
ATOM 1429 C CA . MET B 1 3 ? -19.281 21.094 23.031 1 28.03 3 MET B CA 1
ATOM 1430 C C . MET B 1 3 ? -19.125 19.609 22.719 1 28.03 3 MET B C 1
ATOM 1432 O O . MET B 1 3 ? -18.156 18.969 23.156 1 28.03 3 MET B O 1
ATOM 1436 N N . ASP B 1 4 ? -20.156 18.828 22.938 1 31.48 4 ASP B N 1
ATOM 1437 C CA . ASP B 1 4 ? -20.359 17.516 22.344 1 31.48 4 ASP B CA 1
ATOM 1438 C C . ASP B 1 4 ? -19.578 17.375 21.047 1 31.48 4 ASP B C 1
ATOM 1440 O O . ASP B 1 4 ? -20.062 17.766 19.984 1 31.48 4 ASP B O 1
ATOM 1444 N N . MET B 1 5 ? -18.391 17.906 21.016 1 34.88 5 MET B N 1
ATOM 1445 C CA . MET B 1 5 ? -17.578 17.625 19.828 1 34.88 5 MET B CA 1
ATOM 1446 C C . MET B 1 5 ? -17.812 16.203 19.328 1 34.88 5 MET B C 1
ATOM 1448 O O . MET B 1 5 ? -17.516 15.234 20.031 1 34.88 5 MET B O 1
ATOM 1452 N N . ALA B 1 6 ? -19.016 15.758 18.953 1 34.41 6 ALA B N 1
ATOM 1453 C CA . ALA B 1 6 ? -19.406 14.562 18.203 1 34.41 6 ALA B CA 1
ATOM 1454 C C . ALA B 1 6 ? -18.188 13.844 17.641 1 34.41 6 ALA B C 1
ATOM 1456 O O . ALA B 1 6 ? -17.375 14.453 16.938 1 34.41 6 ALA B O 1
ATOM 1457 N N . LEU B 1 7 ? -17.625 12.883 18.172 1 39.56 7 LEU B N 1
ATOM 1458 C CA . LEU B 1 7 ? -16.547 12.016 17.703 1 39.56 7 LEU B CA 1
ATOM 1459 C C . LEU B 1 7 ? -16.656 11.75 16.219 1 39.56 7 LEU B C 1
ATOM 1461 O O . LEU B 1 7 ? -17.281 10.773 15.797 1 39.56 7 LEU B O 1
ATOM 1465 N N . GLU B 1 8 ? -17.422 12.547 15.359 1 46.41 8 GLU B N 1
ATOM 1466 C CA . GLU B 1 8 ? -17.422 12.391 13.914 1 46.41 8 GLU B CA 1
ATOM 1467 C C . GLU B 1 8 ? -16.141 11.734 13.422 1 46.41 8 GLU B C 1
ATOM 1469 O O . GLU B 1 8 ? -15.039 12.133 13.805 1 46.41 8 GLU B O 1
ATOM 1474 N N . MET B 1 9 ? -16.266 10.492 13.125 1 56.03 9 MET B N 1
ATOM 1475 C CA . MET B 1 9 ? -15.125 9.766 12.578 1 56.03 9 MET B CA 1
ATOM 1476 C C . MET B 1 9 ? -14.242 10.68 11.742 1 56.03 9 MET B C 1
ATOM 1478 O O . MET B 1 9 ? -14.742 11.477 10.945 1 56.03 9 MET B O 1
ATOM 1482 N N . ASP B 1 10 ? -13.078 10.977 12.273 1 74.44 10 ASP B N 1
ATOM 1483 C CA . ASP B 1 10 ? -12.07 11.695 11.508 1 74.44 10 ASP B CA 1
ATOM 1484 C C . ASP B 1 10 ? -12.094 11.281 10.039 1 74.44 10 ASP B C 1
ATOM 1486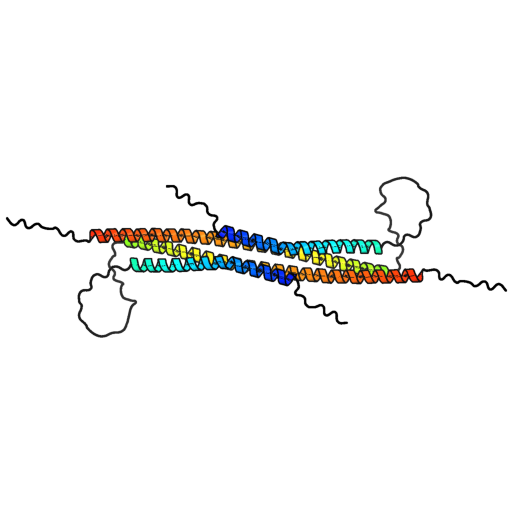 O O . ASP B 1 10 ? -11.844 10.125 9.711 1 74.44 10 ASP B O 1
ATOM 1490 N N . PRO B 1 11 ? -12.961 12.062 9.242 1 82 11 PRO B N 1
ATOM 1491 C CA . PRO B 1 11 ? -13.039 11.719 7.824 1 82 11 PRO B CA 1
ATOM 1492 C C . PRO B 1 11 ? -11.742 11.125 7.285 1 82 11 PRO B C 1
ATOM 1494 O O . PRO B 1 11 ? -11.766 10.312 6.355 1 82 11 PRO B O 1
ATOM 1497 N N . ASN B 1 12 ? -10.68 11.453 7.992 1 84.38 12 ASN B N 1
ATOM 1498 C CA . ASN B 1 12 ? -9.391 10.93 7.539 1 84.38 12 ASN B CA 1
ATOM 1499 C C . ASN B 1 12 ? -9.219 9.461 7.91 1 84.38 12 ASN B C 1
ATOM 1501 O O . ASN B 1 12 ? -8.641 8.688 7.148 1 84.38 12 ASN B O 1
ATOM 1505 N N . VAL B 1 13 ? -9.734 9.141 9.086 1 85.62 13 VAL B N 1
ATOM 1506 C CA . VAL B 1 13 ? -9.656 7.746 9.508 1 85.62 13 VAL B CA 1
ATOM 1507 C C . VAL B 1 13 ? -10.531 6.883 8.594 1 85.62 13 VAL B C 1
ATOM 1509 O O . VAL B 1 13 ? -10.109 5.809 8.156 1 85.62 13 VAL B O 1
ATOM 1512 N N . ASP B 1 14 ? -11.711 7.355 8.305 1 87.56 14 ASP B N 1
ATOM 1513 C CA . ASP B 1 14 ? -12.602 6.648 7.391 1 87.56 14 ASP B CA 1
ATOM 1514 C C . ASP B 1 14 ? -11.969 6.5 6.012 1 87.56 14 ASP B C 1
ATOM 1516 O O . ASP B 1 14 ? -12.078 5.445 5.383 1 87.56 14 ASP B O 1
ATOM 1520 N N . ARG B 1 15 ? -11.375 7.5 5.547 1 89.25 15 ARG B N 1
ATOM 1521 C CA . ARG B 1 15 ? -10.719 7.484 4.246 1 89.25 15 ARG B CA 1
ATOM 1522 C C . ARG B 1 15 ? -9.609 6.438 4.203 1 89.25 15 ARG B C 1
ATOM 1524 O O . ARG B 1 15 ? -9.547 5.629 3.273 1 89.25 15 ARG B O 1
ATOM 1531 N N . SER B 1 16 ? -8.734 6.453 5.207 1 90.75 16 SER B N 1
ATOM 1532 C CA . SER B 1 16 ? -7.625 5.504 5.227 1 90.75 16 SER B CA 1
ATOM 1533 C C . SER B 1 16 ? -8.133 4.066 5.316 1 90.75 16 SER B C 1
ATOM 1535 O O . SER B 1 16 ? -7.598 3.176 4.652 1 90.75 16 SER B O 1
ATOM 1537 N N . CYS B 1 17 ? -9.172 3.816 6.098 1 91 17 CYS B N 1
ATOM 1538 C CA . CYS B 1 17 ? -9.758 2.482 6.207 1 91 17 CYS B CA 1
ATOM 1539 C C . CYS B 1 17 ? -10.312 2.021 4.863 1 91 17 CYS B C 1
ATOM 1541 O O . CYS B 1 17 ? -10.148 0.862 4.484 1 91 17 CYS B O 1
ATOM 1543 N N . THR B 1 18 ? -11 2.949 4.164 1 91.38 18 THR B N 1
ATOM 1544 C CA . THR B 1 18 ? -11.578 2.631 2.863 1 91.38 18 THR B CA 1
ATOM 1545 C C . THR B 1 18 ? -10.492 2.273 1.856 1 91.38 18 THR B C 1
ATOM 1547 O O . THR B 1 18 ? -10.633 1.318 1.091 1 91.38 18 THR B O 1
ATOM 1550 N N . ILE B 1 19 ? -9.367 3.025 1.85 1 90.88 19 ILE B N 1
ATOM 1551 C CA . ILE B 1 19 ? -8.25 2.764 0.948 1 90.88 19 ILE B CA 1
ATOM 1552 C C . ILE B 1 19 ? -7.738 1.341 1.162 1 90.88 19 ILE B C 1
ATOM 1554 O O . ILE B 1 19 ? -7.602 0.572 0.207 1 90.88 19 ILE B O 1
ATOM 1558 N N . ILE B 1 20 ? -7.543 0.962 2.422 1 91.31 20 ILE B N 1
ATOM 1559 C CA . ILE B 1 20 ? -6.984 -0.341 2.762 1 91.31 20 ILE B CA 1
ATOM 1560 C C . ILE B 1 20 ? -7.969 -1.442 2.375 1 91.31 20 ILE B C 1
ATOM 1562 O O . ILE B 1 20 ? -7.574 -2.471 1.822 1 91.31 20 ILE B O 1
ATOM 1566 N N . ARG B 1 21 ? -9.25 -1.255 2.609 1 91.5 21 ARG B N 1
ATOM 1567 C CA . ARG B 1 21 ? -10.281 -2.225 2.268 1 91.5 21 ARG B CA 1
ATOM 1568 C C . ARG B 1 21 ? -10.344 -2.455 0.761 1 91.5 21 ARG B C 1
ATOM 1570 O O . ARG B 1 21 ? -10.438 -3.598 0.307 1 91.5 21 ARG B O 1
ATOM 1577 N N . ASN B 1 22 ? -10.305 -1.353 0.008 1 90.31 22 ASN B N 1
ATOM 1578 C CA . ASN B 1 22 ? -10.336 -1.458 -1.447 1 90.31 22 ASN B CA 1
ATOM 1579 C C . ASN B 1 22 ? -9.141 -2.246 -1.979 1 90.31 22 ASN B C 1
ATOM 1581 O O . ASN B 1 22 ? -9.297 -3.119 -2.834 1 90.31 22 ASN B O 1
ATOM 1585 N N . VAL B 1 23 ? -7.965 -1.963 -1.459 1 92.31 23 VAL B N 1
ATOM 1586 C CA . VAL B 1 23 ? -6.762 -2.648 -1.924 1 92.31 23 VAL B CA 1
ATOM 1587 C C . VAL B 1 23 ? -6.852 -4.133 -1.584 1 92.31 23 VAL B C 1
ATOM 1589 O O . VAL B 1 23 ? -6.527 -4.988 -2.414 1 92.31 23 VAL B O 1
ATOM 1592 N N . LYS B 1 24 ? -7.305 -4.48 -0.374 1 90.81 24 LYS B N 1
ATOM 1593 C CA . LYS B 1 24 ? -7.465 -5.871 0.043 1 90.81 24 LYS B CA 1
ATOM 1594 C C . LYS B 1 24 ? -8.438 -6.613 -0.869 1 90.81 24 LYS B C 1
ATOM 1596 O O . LYS B 1 24 ? -8.219 -7.777 -1.207 1 90.81 24 LYS B O 1
ATOM 1601 N N . LYS B 1 25 ? -9.477 -5.957 -1.238 1 91.5 25 LYS B N 1
ATOM 1602 C CA . LYS B 1 25 ? -10.445 -6.531 -2.17 1 91.5 25 LYS B CA 1
ATOM 1603 C C . LYS B 1 25 ? -9.805 -6.828 -3.52 1 91.5 25 LYS B C 1
ATOM 1605 O O . LYS B 1 25 ? -10 -7.902 -4.09 1 91.5 25 LYS B O 1
ATOM 1610 N N . ASP B 1 26 ? -9.055 -5.91 -4.02 1 89.94 26 ASP B N 1
ATOM 1611 C CA . ASP B 1 26 ? -8.445 -6.039 -5.34 1 89.94 26 ASP B CA 1
ATOM 1612 C C . ASP B 1 26 ? -7.395 -7.145 -5.355 1 89.94 26 ASP B C 1
ATOM 1614 O O . ASP B 1 26 ? -7.215 -7.824 -6.367 1 89.94 26 ASP B O 1
ATOM 1618 N N . ILE B 1 27 ? -6.68 -7.355 -4.238 1 93.12 27 ILE B N 1
ATOM 1619 C CA . ILE B 1 27 ? -5.59 -8.328 -4.223 1 93.12 27 ILE B CA 1
ATOM 1620 C C . ILE B 1 27 ? -6.16 -9.734 -4.066 1 93.12 27 ILE B C 1
ATOM 1622 O O . ILE B 1 27 ? -5.469 -10.727 -4.332 1 93.12 27 ILE B O 1
ATOM 1626 N N . ARG B 1 28 ? -7.41 -9.891 -3.699 1 93.19 28 ARG B N 1
ATOM 1627 C CA . ARG B 1 28 ? -8.055 -11.188 -3.523 1 93.19 28 ARG B CA 1
ATOM 1628 C C . ARG B 1 28 ? -7.973 -12.016 -4.801 1 93.19 28 ARG B C 1
ATOM 1630 O O . ARG B 1 28 ? -7.797 -13.234 -4.746 1 93.19 28 ARG B O 1
ATOM 1637 N N . ALA B 1 29 ? -8.141 -11.367 -5.93 1 92.5 29 ALA B N 1
ATOM 1638 C CA . ALA B 1 29 ? -8.07 -12.07 -7.211 1 92.5 29 ALA B CA 1
ATOM 1639 C C . ALA B 1 29 ? -6.738 -12.789 -7.371 1 92.5 29 ALA B C 1
ATOM 1641 O O . ALA B 1 29 ? -6.684 -13.891 -7.922 1 92.5 29 ALA B O 1
ATOM 1642 N N . TYR B 1 30 ? -5.676 -12.234 -6.883 1 94.81 30 TYR B N 1
ATOM 1643 C CA . TYR B 1 30 ? -4.371 -12.875 -6.965 1 94.81 30 TYR B CA 1
ATOM 1644 C C . TYR B 1 30 ? -4.352 -14.18 -6.168 1 94.81 30 TYR B C 1
ATOM 1646 O O . TYR B 1 30 ? -3.795 -15.18 -6.617 1 94.81 30 TYR B O 1
ATOM 1654 N N . TYR B 1 31 ? -4.871 -14.133 -5.031 1 95.31 31 TYR B N 1
ATOM 1655 C CA . TYR B 1 31 ? -4.934 -15.336 -4.203 1 95.31 31 TYR B CA 1
ATOM 1656 C C . TYR B 1 31 ? -5.758 -16.422 -4.879 1 95.31 31 TYR B C 1
ATOM 1658 O O . TYR B 1 31 ? -5.41 -17.609 -4.816 1 95.31 31 TYR B O 1
ATOM 1666 N N . GLU B 1 32 ? -6.82 -16.062 -5.535 1 94.5 32 GLU B N 1
ATOM 1667 C CA . GLU B 1 32 ? -7.664 -17.016 -6.258 1 94.5 32 GLU B CA 1
ATOM 1668 C C . GLU B 1 32 ? -6.898 -17.672 -7.402 1 94.5 32 GLU B C 1
ATOM 1670 O O . GLU B 1 32 ? -6.965 -18.891 -7.586 1 94.5 32 GLU B O 1
ATOM 1675 N N . VAL B 1 33 ? -6.246 -16.797 -8.125 1 95.19 33 VAL B N 1
ATOM 1676 C CA . VAL B 1 33 ? -5.434 -17.328 -9.219 1 95.19 33 VAL B CA 1
ATOM 1677 C C . VAL B 1 33 ? -4.367 -18.266 -8.664 1 95.19 33 VAL B C 1
ATOM 1679 O O . VAL B 1 33 ? -4.137 -19.344 -9.219 1 95.19 33 VAL B O 1
ATOM 1682 N N . PHE B 1 34 ? -3.695 -17.875 -7.59 1 95.62 34 PHE B N 1
ATOM 1683 C CA . PHE B 1 34 ? -2.684 -18.703 -6.93 1 95.62 34 PHE B CA 1
ATOM 1684 C C . PHE B 1 34 ? -3.254 -20.062 -6.547 1 95.62 34 PHE B C 1
ATOM 1686 O O . PHE B 1 34 ? -2.65 -21.094 -6.836 1 95.62 34 PHE B O 1
ATOM 1693 N N . GLU B 1 35 ? -4.414 -20.062 -5.934 1 96.62 35 GLU B N 1
ATOM 1694 C CA . GLU B 1 35 ? -5.055 -21.297 -5.5 1 96.62 35 GLU B CA 1
ATOM 1695 C C . GLU B 1 35 ? -5.426 -22.172 -6.691 1 96.62 35 GLU B C 1
ATOM 1697 O O . GLU B 1 35 ? -5.285 -23.406 -6.633 1 96.62 35 GLU B O 1
ATOM 1702 N N . GLU B 1 36 ? -5.93 -21.609 -7.734 1 95.5 36 GLU B N 1
ATOM 1703 C CA . GLU B 1 36 ? -6.262 -22.344 -8.953 1 95.5 36 GLU B CA 1
ATOM 1704 C C . GLU B 1 36 ? -5.035 -23.062 -9.516 1 95.5 36 GLU B C 1
ATOM 1706 O O . GLU B 1 36 ? -5.102 -24.234 -9.867 1 95.5 36 GLU B O 1
ATOM 1711 N N . LYS B 1 37 ? -3.932 -22.297 -9.539 1 94.75 37 LYS B N 1
ATOM 1712 C CA . LYS B 1 37 ? -2.701 -22.875 -10.062 1 94.75 37 LYS B CA 1
ATOM 1713 C C . LYS B 1 37 ? -2.199 -24 -9.148 1 94.75 37 LYS B C 1
ATOM 1715 O O . LYS B 1 37 ? -1.692 -25.016 -9.633 1 94.75 37 LYS B O 1
ATOM 1720 N N . ARG B 1 38 ? -2.307 -23.844 -7.875 1 95.25 38 ARG B N 1
ATOM 1721 C CA . ARG B 1 38 ? -1.924 -24.859 -6.914 1 95.25 38 ARG B CA 1
ATOM 1722 C C . ARG B 1 38 ? -2.748 -26.125 -7.109 1 95.25 38 ARG B C 1
ATOM 1724 O O . ARG B 1 38 ? -2.203 -27.234 -7.133 1 95.25 38 ARG B O 1
ATOM 1731 N N . LYS B 1 39 ? -3.996 -26.031 -7.34 1 96.12 39 LYS B N 1
ATOM 1732 C CA . LYS B 1 39 ? -4.891 -27.172 -7.555 1 96.12 39 LYS B CA 1
ATOM 1733 C C . LYS B 1 39 ? -4.562 -27.875 -8.867 1 96.12 39 LYS B C 1
ATOM 1735 O O . LYS B 1 39 ? -4.551 -29.109 -8.922 1 96.12 39 LYS B O 1
ATOM 1740 N N . ASN B 1 40 ? -4.375 -27.062 -9.875 1 93.88 40 ASN B N 1
ATOM 1741 C CA . ASN B 1 40 ? -3.988 -27.641 -11.164 1 93.88 40 ASN B CA 1
ATOM 1742 C C . ASN B 1 40 ? -2.713 -28.469 -11.047 1 93.88 40 ASN B C 1
ATOM 1744 O O . ASN B 1 40 ? -2.629 -29.562 -11.594 1 93.88 40 ASN B O 1
ATOM 1748 N N . THR B 1 41 ? -1.769 -27.906 -10.352 1 94 41 THR B N 1
ATOM 1749 C CA . THR B 1 41 ? -0.508 -28.609 -10.148 1 94 41 THR B CA 1
ATOM 1750 C C . THR B 1 41 ? -0.737 -29.922 -9.406 1 94 41 THR B C 1
ATOM 1752 O O . THR B 1 41 ? -0.136 -30.953 -9.742 1 94 41 THR B O 1
ATOM 1755 N N . GLN B 1 42 ? -1.536 -29.953 -8.414 1 95.19 42 GLN B N 1
ATOM 1756 C CA . GLN B 1 42 ? -1.876 -31.156 -7.68 1 95.19 42 GLN B CA 1
ATOM 1757 C C . GLN B 1 42 ? -2.502 -32.219 -8.602 1 95.19 42 GLN B C 1
ATOM 1759 O O . GLN B 1 42 ? -2.158 -33.375 -8.539 1 95.19 42 GLN B O 1
ATOM 1764 N N . GLN B 1 43 ? -3.393 -31.75 -9.461 1 92.75 43 GLN B N 1
ATOM 1765 C CA . GLN B 1 43 ? -4.043 -32.656 -10.398 1 92.75 43 GLN B CA 1
ATOM 1766 C C . GLN B 1 43 ? -3.035 -33.25 -11.383 1 92.75 43 GLN B C 1
ATOM 1768 O O . GLN B 1 43 ? -3.078 -34.438 -11.688 1 92.75 43 GLN B O 1
ATOM 1773 N N . MET B 1 44 ? -2.154 -32.406 -11.805 1 91.81 44 MET B N 1
ATOM 1774 C CA . MET B 1 44 ? -1.137 -32.906 -12.734 1 91.81 44 MET B CA 1
ATOM 1775 C C . MET B 1 44 ? -0.22 -33.906 -12.062 1 91.81 44 MET B C 1
ATOM 1777 O O . MET B 1 44 ? 0.218 -34.875 -12.688 1 91.81 44 MET B O 1
ATOM 1781 N N . THR B 1 45 ? 0.057 -33.625 -10.828 1 90.94 45 THR B N 1
ATOM 1782 C CA . THR B 1 45 ? 0.863 -34.562 -10.062 1 90.94 45 THR B CA 1
ATOM 1783 C C . THR B 1 45 ? 0.16 -35.938 -9.953 1 90.94 45 THR B C 1
ATOM 1785 O O . THR B 1 45 ? 0.782 -36.969 -10.148 1 90.94 45 THR B O 1
ATOM 1788 N N . LEU B 1 46 ? -1.108 -36 -9.758 1 91.06 46 LEU B N 1
ATOM 1789 C CA . LEU B 1 46 ? -1.894 -37.219 -9.688 1 91.06 46 LEU B CA 1
ATOM 1790 C C . LEU B 1 46 ? -1.92 -37.938 -11.039 1 91.06 46 LEU B C 1
ATOM 1792 O O . LEU B 1 46 ? -1.751 -39.156 -11.102 1 91.06 46 LEU B O 1
ATOM 1796 N N . ASP B 1 47 ? -2.107 -37.219 -12.047 1 85.12 47 ASP B N 1
ATOM 1797 C CA . ASP B 1 47 ? -2.117 -37.781 -13.391 1 85.12 47 ASP B CA 1
ATOM 1798 C C . ASP B 1 47 ? -0.779 -38.438 -13.727 1 85.12 47 ASP B C 1
ATOM 1800 O O . ASP B 1 47 ? -0.742 -39.5 -14.336 1 85.12 47 ASP B O 1
ATOM 1804 N N . ALA B 1 48 ? 0.286 -37.719 -13.312 1 84.38 48 ALA B N 1
ATOM 1805 C CA . ALA B 1 48 ? 1.62 -38.281 -13.562 1 84.38 48 ALA B CA 1
ATOM 1806 C C . ALA B 1 48 ? 1.822 -39.594 -12.82 1 84.38 48 ALA B C 1
ATOM 1808 O O . ALA B 1 48 ? 2.408 -40.531 -13.359 1 84.38 48 ALA B O 1
ATOM 1809 N N . PHE B 1 49 ? 1.273 -39.719 -11.641 1 84.25 49 PHE B N 1
ATOM 1810 C CA . PHE B 1 49 ? 1.374 -40.938 -10.836 1 84.25 49 PHE B CA 1
ATOM 1811 C C . PHE B 1 49 ? 0.586 -42.062 -11.469 1 84.25 49 PHE B C 1
ATOM 1813 O O . PHE B 1 49 ? 1.057 -43.219 -11.508 1 84.25 49 PHE B O 1
ATOM 1820 N N . ILE B 1 50 ? -0.508 -41.906 -12 1 84 50 ILE B N 1
ATOM 1821 C CA . ILE B 1 50 ? -1.382 -42.906 -12.586 1 84 50 ILE B CA 1
ATOM 1822 C C . ILE B 1 50 ? -0.781 -43.406 -13.898 1 84 50 ILE B C 1
ATOM 1824 O O . ILE B 1 50 ? -0.85 -44.625 -14.195 1 84 50 ILE B O 1
ATOM 1828 N N . THR B 1 51 ? -0.177 -42.531 -14.586 1 76 51 THR B N 1
ATOM 1829 C CA . THR B 1 51 ? 0.433 -42.906 -15.859 1 76 51 THR B CA 1
ATOM 1830 C C . THR B 1 51 ? 1.681 -43.75 -15.625 1 76 51 THR B C 1
ATOM 1832 O O . THR B 1 51 ? 1.986 -44.656 -16.422 1 76 51 THR B O 1
ATOM 1835 N N . ALA B 1 52 ? 2.469 -43.531 -14.547 1 69.19 52 ALA B N 1
ATOM 1836 C CA . ALA B 1 52 ? 3.705 -44.25 -14.242 1 69.19 52 ALA B CA 1
ATOM 1837 C C . ALA B 1 52 ? 3.412 -45.656 -13.703 1 69.19 52 ALA B C 1
ATOM 1839 O O . ALA B 1 52 ? 4.293 -46.5 -13.68 1 69.19 52 ALA B O 1
ATOM 1840 N N . LYS B 1 53 ? 2.32 -46.062 -13.141 1 65.25 53 LYS B N 1
ATOM 1841 C CA . LYS B 1 53 ? 2.057 -47.406 -12.57 1 65.25 53 LYS B CA 1
ATOM 1842 C C . LYS B 1 53 ? 2.09 -48.469 -13.648 1 65.25 53 LYS B C 1
ATOM 1844 O O . LYS B 1 53 ? 1.363 -48.375 -14.641 1 65.25 53 LYS B O 1
ATOM 1849 N N . PRO B 1 54 ? 3.338 -49.312 -13.617 1 56.09 54 PRO B N 1
ATOM 1850 C CA . PRO B 1 54 ? 3.373 -50.438 -14.562 1 56.09 54 PRO B CA 1
ATOM 1851 C C . PRO B 1 54 ? 2.104 -51.281 -14.523 1 56.09 54 PRO B C 1
ATOM 1853 O O . PRO B 1 54 ? 1.438 -51.344 -13.492 1 56.09 54 PRO B O 1
ATOM 1856 N N . SER B 1 55 ? 1.489 -51.438 -15.617 1 49.69 55 SER B N 1
ATOM 1857 C CA . SER B 1 55 ? 0.46 -52.469 -15.68 1 49.69 55 SER B CA 1
ATOM 1858 C C . SER B 1 55 ? 0.906 -53.75 -14.961 1 49.69 55 SER B C 1
ATOM 1860 O O . SER B 1 55 ? 1.938 -54.344 -15.305 1 49.69 55 SER B O 1
ATOM 1862 N N . THR B 1 56 ? 0.839 -53.969 -13.633 1 45.34 56 THR B N 1
ATOM 1863 C CA . THR B 1 56 ? 1.112 -55.281 -13.062 1 45.34 56 THR B CA 1
ATOM 1864 C C . THR B 1 56 ? 0.807 -56.375 -14.078 1 45.34 56 THR B C 1
ATOM 1866 O O . THR B 1 56 ? -0.288 -56.438 -14.641 1 45.34 56 THR B O 1
ATOM 1869 N N . PRO B 1 57 ? 1.803 -57.094 -14.578 1 46.06 57 PRO B N 1
ATOM 1870 C CA . PRO B 1 57 ? 1.425 -58.312 -15.281 1 46.06 57 PRO B CA 1
ATOM 1871 C C . PRO B 1 57 ? 0.292 -59.062 -14.578 1 46.06 57 PRO B C 1
ATOM 1873 O O . PRO B 1 57 ? 0.084 -58.906 -13.375 1 46.06 57 PRO B O 1
ATOM 1876 N N . HIS B 1 58 ? -0.683 -59.625 -15.273 1 42.5 58 HIS B N 1
ATOM 1877 C CA . HIS B 1 58 ? -1.672 -60.562 -14.773 1 42.5 58 HIS B CA 1
ATOM 1878 C C . HIS B 1 58 ? -1.057 -61.531 -13.742 1 42.5 58 HIS B C 1
ATOM 1880 O O . HIS B 1 58 ? -0.107 -62.25 -14.055 1 42.5 58 HIS B O 1
ATOM 1886 N N . ALA B 1 59 ? -1.028 -61.25 -12.445 1 43.69 59 ALA B N 1
ATOM 1887 C CA . ALA B 1 59 ? -0.686 -62.219 -11.422 1 43.69 59 ALA B CA 1
ATOM 1888 C C . ALA B 1 59 ? -1.209 -63.625 -11.797 1 43.69 59 ALA B C 1
ATOM 1890 O O . ALA B 1 59 ? -2.32 -63.75 -12.32 1 43.69 59 ALA B O 1
ATOM 1891 N N . PRO B 1 60 ? -0.354 -64.625 -11.922 1 39.53 60 PRO B N 1
ATOM 1892 C CA . PRO B 1 60 ? -0.957 -65.938 -11.859 1 39.53 60 PRO B CA 1
ATOM 18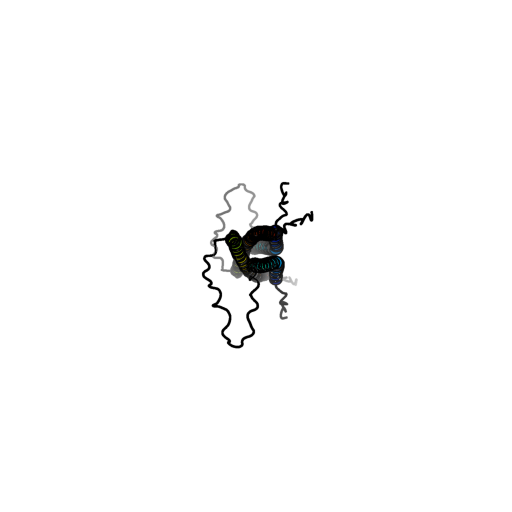93 C C . PRO B 1 60 ? -1.899 -66.125 -10.664 1 39.53 60 PRO B C 1
ATOM 1895 O O . PRO B 1 60 ? -1.778 -65.438 -9.672 1 39.53 60 PRO B O 1
ATOM 1898 N N . THR B 1 61 ? -3.074 -66.875 -10.828 1 38.34 61 THR B N 1
ATOM 1899 C CA . THR B 1 61 ? -4.148 -67.25 -9.922 1 38.34 61 THR B CA 1
ATOM 1900 C C . THR B 1 61 ? -3.58 -67.812 -8.625 1 38.34 61 THR B C 1
ATOM 1902 O O . THR B 1 61 ? -3.129 -68.938 -8.602 1 38.34 61 THR B O 1
ATOM 1905 N N . THR B 1 62 ? -2.645 -67.125 -7.875 1 35.22 62 THR B N 1
ATOM 1906 C CA . THR B 1 62 ? -2.215 -67.812 -6.652 1 35.22 62 THR B CA 1
ATOM 1907 C C . THR B 1 62 ? -3.398 -68.062 -5.715 1 35.22 62 THR B C 1
ATOM 1909 O O . THR B 1 62 ? -4.32 -67.188 -5.664 1 35.22 62 THR B O 1
ATOM 1912 N N . PRO B 1 63 ? -3.48 -69.312 -5.043 1 36.75 63 PRO B N 1
ATOM 1913 C CA . PRO B 1 63 ? -4.484 -69.812 -4.086 1 36.75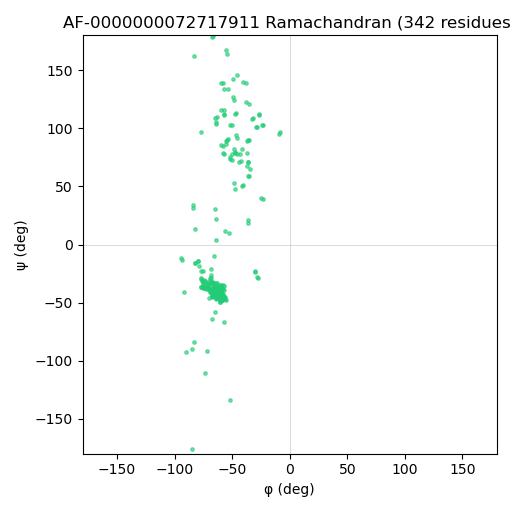 63 PRO B CA 1
ATOM 1914 C C . PRO B 1 63 ? -4.641 -68.875 -2.883 1 36.75 63 PRO B C 1
ATOM 1916 O O . PRO B 1 63 ? -3.742 -68.062 -2.592 1 36.75 63 PRO B O 1
ATOM 1919 N N . ARG B 1 64 ? -5.66 -69 -2.012 1 30.39 64 ARG B N 1
ATOM 1920 C CA . ARG B 1 64 ? -6.457 -68.375 -0.954 1 30.39 64 ARG B CA 1
ATOM 1921 C C . ARG B 1 64 ? -5.613 -68.125 0.295 1 30.39 64 ARG B C 1
ATOM 1923 O O . ARG B 1 64 ? -6.137 -67.75 1.332 1 30.39 64 ARG B O 1
ATOM 1930 N N . THR B 1 65 ? -4.297 -68.625 0.503 1 29.3 65 THR B N 1
ATOM 1931 C CA . THR B 1 65 ? -4.25 -68.812 1.95 1 29.3 65 THR B CA 1
ATOM 1932 C C . THR B 1 65 ? -4.293 -67.438 2.664 1 29.3 65 THR B C 1
ATOM 1934 O O . THR B 1 65 ? -3.936 -66.438 2.082 1 29.3 65 THR B O 1
ATOM 1937 N N . SER B 1 66 ? -4.273 -67.562 4.07 1 27.16 66 SER B N 1
ATOM 1938 C CA . SER B 1 66 ? -4.824 -66.875 5.25 1 27.16 66 SER B CA 1
ATOM 1939 C C . SER B 1 66 ? -4.148 -65.562 5.496 1 27.16 66 SER B C 1
ATOM 1941 O O . SER B 1 66 ? -4.82 -64.562 5.688 1 27.16 66 SER B O 1
ATOM 1943 N N . LYS B 1 67 ? -3.072 -65.5 6.32 1 28.55 67 LYS B N 1
ATOM 1944 C CA . LYS B 1 67 ? -3.086 -64.75 7.586 1 28.55 67 LYS B CA 1
ATOM 1945 C C . LYS B 1 67 ? -2.646 -63.312 7.398 1 28.55 67 LYS B C 1
ATOM 1947 O O . LYS B 1 67 ? -3.305 -62.375 7.883 1 28.55 67 LYS B O 1
ATOM 1952 N N . GLN B 1 68 ? -1.343 -63.031 7.574 1 26.03 68 GLN B N 1
ATOM 1953 C CA . GLN B 1 68 ? -0.753 -62.094 8.516 1 26.03 68 GLN B CA 1
ATOM 1954 C C . GLN B 1 68 ? -0.78 -60.688 7.969 1 26.03 68 GLN B C 1
ATOM 1956 O O . GLN B 1 68 ? -0.866 -60.469 6.754 1 26.03 68 GLN B O 1
ATOM 1961 N N . ASN B 1 69 ? -0.599 -59.594 8.938 1 22.7 69 ASN B N 1
ATOM 1962 C CA . ASN B 1 69 ? -0.823 -58.156 9.195 1 22.7 69 ASN B CA 1
ATOM 1963 C C . ASN B 1 69 ? 0.027 -57.281 8.289 1 22.7 69 ASN B C 1
ATOM 1965 O O . ASN B 1 69 ? -0.349 -56.156 7.98 1 22.7 69 ASN B O 1
ATOM 1969 N N . THR B 1 70 ? 1.37 -57.406 8.484 1 28.02 70 THR B N 1
ATOM 1970 C CA . THR B 1 70 ? 2.24 -56.25 8.57 1 28.02 70 THR B CA 1
ATOM 1971 C C . THR B 1 70 ? 2.512 -55.656 7.18 1 28.02 70 THR B C 1
ATOM 1973 O O . THR B 1 70 ? 3.119 -56.344 6.336 1 28.02 70 THR B O 1
ATOM 1976 N N . ALA B 1 71 ? 1.758 -54.625 6.805 1 23.08 71 ALA B N 1
ATOM 1977 C CA . ALA B 1 71 ? 1.436 -54 5.531 1 23.08 71 ALA B CA 1
ATOM 1978 C C . ALA B 1 71 ? 2.701 -53.656 4.75 1 23.08 71 ALA B C 1
ATOM 1980 O O . ALA B 1 71 ? 3.814 -53.812 5.258 1 23.08 71 ALA B O 1
ATOM 1981 N N . PHE B 1 72 ? 2.777 -52.312 4.137 1 22.47 72 PHE B N 1
ATOM 1982 C CA . PHE B 1 72 ? 2.891 -51.781 2.785 1 22.47 72 PHE B CA 1
ATOM 1983 C C . PHE B 1 72 ? 4.352 -51.562 2.41 1 22.47 72 PHE B C 1
ATOM 1985 O O . PHE B 1 72 ? 4.691 -51.469 1.227 1 22.47 72 PHE B O 1
ATOM 1992 N N . ARG B 1 73 ? 5.18 -51.031 3.391 1 24.88 73 ARG B N 1
ATOM 1993 C CA . ARG B 1 73 ? 6.172 -50.125 2.787 1 24.88 73 ARG B CA 1
ATOM 1994 C C . ARG B 1 73 ? 7.27 -50.938 2.096 1 24.88 73 ARG B C 1
ATOM 1996 O O . ARG B 1 73 ? 8.141 -50.375 1.434 1 24.88 73 ARG B O 1
ATOM 2003 N N . GLN B 1 74 ? 7.504 -52.125 2.705 1 23.47 74 GLN B N 1
ATOM 2004 C CA . GLN B 1 74 ? 8.844 -52.594 2.344 1 23.47 74 GLN B CA 1
ATOM 2005 C C . GLN B 1 74 ? 8.914 -52.969 0.873 1 23.47 74 GLN B C 1
ATOM 2007 O O . GLN B 1 74 ? 9.93 -53.5 0.417 1 23.47 74 GLN B O 1
ATOM 2012 N N . LEU B 1 75 ? 7.75 -53.219 0.357 1 22.12 75 LEU B N 1
ATOM 2013 C CA . LEU B 1 75 ? 7.855 -54.312 -0.586 1 22.12 75 LEU B CA 1
ATOM 2014 C C . LEU B 1 75 ? 8.867 -54 -1.687 1 22.12 75 LEU B C 1
ATOM 2016 O O . LEU B 1 75 ? 9.617 -54.875 -2.115 1 22.12 75 LEU B O 1
ATOM 2020 N N . PHE B 1 76 ? 8.57 -53 -2.559 1 22.88 76 PHE B N 1
ATOM 2021 C CA . PHE B 1 76 ? 8.859 -53.375 -3.945 1 22.88 76 PHE B CA 1
ATOM 2022 C C . PHE B 1 76 ? 10.336 -53.125 -4.262 1 22.88 76 PHE B C 1
ATOM 2024 O O . PHE B 1 76 ? 10.719 -52.062 -4.723 1 22.88 76 PHE B O 1
ATOM 2031 N N . LYS B 1 77 ? 11.234 -53.281 -3.213 1 30.02 77 LYS B N 1
ATOM 2032 C CA . LYS B 1 77 ? 12.57 -53.062 -3.764 1 30.02 77 LYS B CA 1
ATOM 2033 C C . LYS B 1 77 ? 12.938 -54.125 -4.777 1 30.02 77 LYS B C 1
ATOM 2035 O O . LYS B 1 77 ? 13.523 -55.156 -4.414 1 30.02 77 LYS B O 1
ATOM 2040 N N . THR B 1 78 ? 12.023 -54.688 -5.5 1 27.83 78 THR B N 1
ATOM 2041 C CA . THR B 1 78 ? 12.688 -55.594 -6.41 1 27.83 78 THR B CA 1
ATOM 2042 C C . THR B 1 78 ? 13.727 -54.875 -7.258 1 27.83 78 THR B C 1
ATOM 2044 O O . THR B 1 78 ? 13.469 -53.781 -7.77 1 27.83 78 THR B O 1
ATOM 2047 N N . SER B 1 79 ? 14.977 -55.25 -7.059 1 30.08 79 SER B N 1
ATOM 2048 C CA . SER B 1 79 ? 16.25 -54.875 -7.672 1 30.08 79 SER B CA 1
ATOM 2049 C C . SER B 1 79 ? 16.219 -55.094 -9.18 1 30.08 79 SER B C 1
ATOM 2051 O O . SER B 1 79 ? 16.984 -55.906 -9.711 1 30.08 79 SER B O 1
ATOM 2053 N N . VAL B 1 80 ? 15.086 -55.344 -9.859 1 31.16 80 VAL B N 1
ATOM 2054 C CA . VAL B 1 80 ? 15.367 -55.594 -11.266 1 31.16 80 VAL B CA 1
ATOM 2055 C C . VAL B 1 80 ? 16.109 -54.375 -11.859 1 31.16 80 VAL B C 1
ATOM 2057 O O . VAL B 1 80 ? 15.766 -53.25 -11.578 1 31.16 80 VAL B O 1
ATOM 2060 N N . LYS B 1 81 ? 17.328 -54.625 -12.188 1 38.81 81 LYS B N 1
ATOM 2061 C CA . LYS B 1 81 ? 18.141 -53.688 -12.961 1 38.81 81 LYS B CA 1
ATOM 2062 C C . LYS B 1 81 ? 17.312 -52.969 -14.023 1 38.81 81 LYS B C 1
ATOM 2064 O O . LYS B 1 81 ? 16.875 -53.594 -14.992 1 38.81 81 LYS B O 1
ATOM 2069 N N . PRO B 1 82 ? 16.328 -52.062 -13.633 1 37.09 82 PRO B N 1
ATOM 2070 C CA . PRO B 1 82 ? 15.469 -51.594 -14.727 1 37.09 82 PRO B CA 1
ATOM 2071 C C . PRO B 1 82 ? 16.266 -51.062 -15.906 1 37.09 82 PRO B C 1
ATOM 2073 O O . PRO B 1 82 ? 17.328 -50.469 -15.719 1 37.09 82 PRO B O 1
ATOM 2076 N N . GLN B 1 83 ? 16.438 -51.781 -17.047 1 36.5 83 GLN B N 1
ATOM 2077 C CA . GLN B 1 83 ? 16.875 -51.094 -18.25 1 36.5 83 GLN B CA 1
ATOM 2078 C C . GLN B 1 83 ? 16.438 -49.625 -18.266 1 36.5 83 GLN B C 1
ATOM 2080 O O . GLN B 1 83 ? 15.266 -49.344 -18 1 36.5 83 GLN B O 1
ATOM 2085 N N . PRO B 1 84 ? 17.234 -48.688 -17.969 1 45.41 84 PRO B N 1
ATOM 2086 C CA . PRO B 1 84 ? 16.906 -47.281 -17.766 1 45.41 84 PRO B CA 1
ATOM 2087 C C . PRO B 1 84 ? 15.906 -46.75 -18.781 1 45.41 84 PRO B C 1
ATOM 2089 O O . PRO B 1 84 ? 16.266 -46.469 -19.922 1 45.41 84 PRO B O 1
ATOM 2092 N N . SER B 1 85 ? 14.719 -47.344 -19.094 1 48.06 85 SER B N 1
ATOM 2093 C CA . SER B 1 85 ? 13.742 -47.219 -20.156 1 48.06 85 SER B CA 1
ATOM 2094 C C . SER B 1 85 ? 13.281 -45.75 -20.312 1 48.06 85 SER B C 1
ATOM 2096 O O . SER B 1 85 ? 13.344 -45 -19.344 1 48.06 85 SER B O 1
ATOM 2098 N N . THR B 1 86 ? 13.234 -45.25 -21.656 1 57.91 86 THR B N 1
ATOM 2099 C CA . THR B 1 86 ? 12.664 -44 -22.203 1 57.91 86 THR B CA 1
ATOM 2100 C C . THR B 1 86 ? 11.5 -43.531 -21.344 1 57.91 86 THR B C 1
ATOM 2102 O O . THR B 1 86 ? 11.312 -42.312 -21.156 1 57.91 86 THR B O 1
ATOM 2105 N N . SER B 1 87 ? 10.852 -44.531 -20.688 1 62.16 87 SER B N 1
ATOM 2106 C CA . SER B 1 87 ? 9.703 -44.156 -19.875 1 62.16 87 SER B CA 1
ATOM 2107 C C . SER B 1 87 ? 10.141 -43.531 -18.562 1 62.16 87 SER B C 1
ATOM 2109 O O . SER B 1 87 ? 9.547 -42.531 -18.109 1 62.16 87 SER B O 1
ATOM 2111 N N . ASN B 1 88 ? 11.344 -43.938 -18.016 1 72.12 88 ASN B N 1
ATOM 2112 C CA . ASN B 1 88 ? 11.828 -43.406 -16.734 1 72.12 88 ASN B CA 1
ATOM 2113 C C . ASN B 1 88 ? 12.344 -41.969 -16.891 1 72.12 88 ASN B C 1
ATOM 2115 O O . ASN B 1 88 ? 12.109 -41.125 -16.016 1 72.12 88 ASN B O 1
ATOM 2119 N N . HIS B 1 89 ? 12.992 -41.719 -18.094 1 81.5 89 HIS B N 1
ATOM 2120 C CA . HIS B 1 89 ? 13.5 -40.375 -18.312 1 81.5 89 HIS B CA 1
ATOM 2121 C C . HIS B 1 89 ? 12.359 -39.375 -18.5 1 81.5 89 HIS B C 1
ATOM 2123 O O . HIS B 1 89 ? 12.438 -38.25 -18.016 1 81.5 89 HIS B O 1
ATOM 2129 N N . SER B 1 90 ? 11.336 -39.906 -19.219 1 81.94 90 SER B N 1
ATOM 2130 C CA . SER B 1 90 ? 10.18 -39.031 -19.453 1 81.94 90 SER B CA 1
ATOM 2131 C C . SER B 1 90 ? 9.453 -38.719 -18.156 1 81.94 90 SER B C 1
ATOM 2133 O O . SER B 1 90 ? 9.047 -37.562 -17.938 1 81.94 90 SER B O 1
ATOM 2135 N N . LEU B 1 91 ? 9.414 -39.625 -17.219 1 85.88 91 LEU B N 1
ATOM 2136 C CA . LEU B 1 91 ? 8.773 -39.406 -15.922 1 85.88 91 LEU B CA 1
ATOM 2137 C C . LEU B 1 91 ? 9.617 -38.531 -15.031 1 85.88 91 LEU B C 1
ATOM 2139 O O . LEU B 1 91 ? 9.078 -37.719 -14.25 1 85.88 91 LEU B O 1
ATOM 2143 N N . GLN B 1 92 ? 10.914 -38.688 -15.234 1 89.62 92 GLN B N 1
ATOM 2144 C CA . GLN B 1 92 ? 11.812 -37.844 -14.477 1 89.62 92 GLN B CA 1
ATOM 2145 C C . GLN B 1 92 ? 11.664 -36.375 -14.906 1 89.62 92 GLN B C 1
ATOM 2147 O O . GLN B 1 92 ? 11.727 -35.469 -14.078 1 89.62 92 GLN B O 1
ATOM 2152 N N . ARG B 1 93 ? 11.453 -36.156 -16.172 1 90.25 93 ARG B N 1
ATOM 2153 C CA . ARG B 1 93 ? 11.25 -34.781 -16.688 1 90.25 93 ARG B CA 1
ATOM 2154 C C . ARG B 1 93 ? 9.961 -34.188 -16.141 1 90.25 93 ARG B C 1
ATOM 2156 O O . ARG B 1 93 ? 9.93 -33 -15.781 1 90.25 93 ARG B O 1
ATOM 2163 N N . VAL B 1 94 ? 8.859 -34.969 -16.094 1 90.69 94 VAL B N 1
ATOM 2164 C CA . VAL B 1 94 ? 7.59 -34.531 -15.547 1 90.69 94 VAL B CA 1
ATOM 2165 C C . VAL B 1 94 ? 7.777 -34.125 -14.086 1 90.69 94 VAL B C 1
ATOM 2167 O O . VAL B 1 94 ? 7.32 -33.062 -13.664 1 90.69 94 VAL B O 1
ATOM 2170 N N . ASN B 1 95 ? 8.547 -34.969 -13.367 1 89.94 95 ASN B N 1
ATOM 2171 C CA . ASN B 1 95 ? 8.781 -34.719 -11.953 1 89.94 95 ASN B CA 1
ATOM 2172 C C . ASN B 1 95 ? 9.586 -33.438 -11.75 1 89.94 95 ASN B C 1
ATOM 2174 O O . ASN B 1 95 ? 9.289 -32.625 -10.852 1 89.94 95 ASN B O 1
ATOM 2178 N N . HIS B 1 96 ? 10.602 -33.25 -12.594 1 94.19 96 HIS B N 1
ATOM 2179 C CA . HIS B 1 96 ? 11.406 -32.031 -12.508 1 94.19 96 HIS B CA 1
ATOM 2180 C C . HIS B 1 96 ? 10.57 -30.797 -12.805 1 94.19 96 HIS B C 1
ATOM 2182 O O . HIS B 1 96 ? 10.68 -29.797 -12.109 1 94.19 96 HIS B O 1
ATOM 2188 N N . SER B 1 97 ? 9.742 -30.891 -13.828 1 94.12 97 SER B N 1
ATOM 2189 C CA . SER B 1 97 ? 8.883 -29.75 -14.188 1 94.12 97 SER B CA 1
ATOM 2190 C C . SER B 1 97 ? 7.883 -29.453 -13.078 1 94.12 97 SER B C 1
ATOM 2192 O O . SER B 1 97 ? 7.602 -28.281 -12.797 1 94.12 97 SER B O 1
ATOM 2194 N N . LEU B 1 98 ? 7.395 -30.422 -12.406 1 95.25 98 LEU B N 1
ATOM 2195 C CA . LEU B 1 98 ? 6.461 -30.234 -11.297 1 95.25 98 LEU B CA 1
ATOM 2196 C C . LEU B 1 98 ? 7.148 -29.547 -10.117 1 95.25 98 LEU B C 1
ATOM 2198 O O . LEU B 1 98 ? 6.547 -28.719 -9.438 1 95.25 98 LEU B O 1
ATOM 2202 N N . GLN B 1 99 ? 8.391 -29.969 -9.891 1 95.31 99 GLN B N 1
ATOM 2203 C CA . GLN B 1 99 ? 9.156 -29.312 -8.836 1 95.31 99 GLN B CA 1
ATOM 2204 C C . GLN B 1 99 ? 9.352 -27.828 -9.141 1 95.31 99 GLN B C 1
ATOM 2206 O O . GLN B 1 99 ? 9.289 -27 -8.242 1 95.31 99 GLN B O 1
ATOM 2211 N N . ARG B 1 100 ? 9.562 -27.5 -10.367 1 95.69 100 ARG B N 1
ATOM 2212 C CA . ARG B 1 100 ? 9.727 -26.109 -10.773 1 95.69 100 ARG B CA 1
ATOM 2213 C C . ARG B 1 100 ? 8.438 -25.328 -10.555 1 95.69 100 ARG B C 1
ATOM 2215 O O . ARG B 1 100 ? 8.477 -24.172 -10.109 1 95.69 100 ARG B O 1
ATOM 2222 N N . VAL B 1 101 ? 7.27 -25.938 -10.906 1 96.5 101 VAL B N 1
ATOM 2223 C CA . VAL B 1 101 ? 5.977 -25.297 -10.672 1 96.5 101 VAL B CA 1
ATOM 2224 C C . VAL B 1 101 ? 5.809 -25 -9.188 1 96.5 101 VAL B C 1
ATOM 2226 O O . VAL B 1 101 ? 5.418 -23.891 -8.805 1 96.5 101 VAL B O 1
ATOM 2229 N N . ASN B 1 102 ? 6.195 -25.984 -8.375 1 95.12 102 ASN B N 1
ATOM 2230 C CA . ASN B 1 102 ? 6.047 -25.812 -6.93 1 95.12 102 ASN B CA 1
ATOM 2231 C C . ASN B 1 102 ? 6.941 -24.688 -6.402 1 95.12 102 ASN B C 1
ATOM 2233 O O . ASN B 1 102 ? 6.523 -23.906 -5.547 1 95.12 102 ASN B O 1
ATOM 2237 N N . HIS B 1 103 ? 8.117 -24.641 -6.91 1 97.19 103 HIS B N 1
ATOM 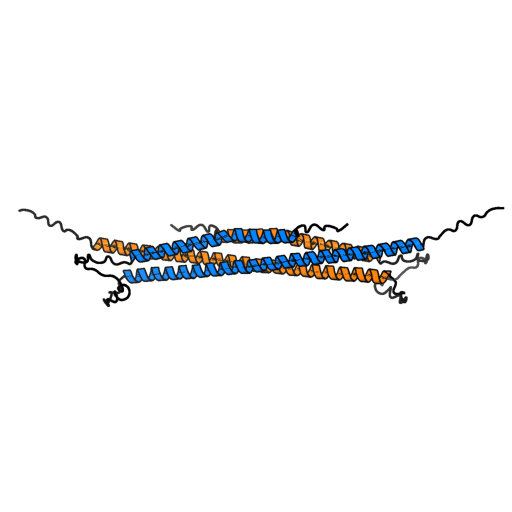2238 C CA . HIS B 1 103 ? 9.008 -23.562 -6.523 1 97.19 103 HIS B CA 1
ATOM 2239 C C . HIS B 1 103 ? 8.438 -22.203 -6.918 1 97.19 103 HIS B C 1
ATOM 2241 O O . HIS B 1 103 ? 8.453 -21.266 -6.121 1 97.19 103 HIS B O 1
ATOM 2247 N N . SER B 1 104 ? 7.949 -22.141 -8.125 1 96.75 104 SER B N 1
ATOM 2248 C CA . SER B 1 104 ? 7.363 -20.891 -8.602 1 96.75 104 SER B CA 1
ATOM 2249 C C . SER B 1 104 ? 6.125 -20.516 -7.789 1 96.75 104 SER B C 1
ATOM 2251 O O . SER B 1 104 ? 5.891 -19.344 -7.512 1 96.75 104 SER B O 1
ATOM 2253 N N . LEU B 1 105 ? 5.352 -21.484 -7.391 1 97.5 105 LEU B N 1
ATOM 2254 C CA . LEU B 1 105 ? 4.188 -21.25 -6.547 1 97.5 105 LEU B CA 1
ATOM 2255 C C . LEU B 1 105 ? 4.605 -20.703 -5.184 1 97.5 105 LEU B C 1
ATOM 2257 O O . LEU B 1 105 ? 3.949 -19.812 -4.641 1 97.5 105 LEU B O 1
ATOM 2261 N N . GLN B 1 106 ? 5.645 -21.25 -4.656 1 97.38 106 GLN B N 1
ATOM 2262 C CA . GLN B 1 106 ? 6.164 -20.734 -3.395 1 97.38 106 GLN B CA 1
ATOM 2263 C C . GLN B 1 106 ? 6.602 -19.281 -3.533 1 97.38 106 GLN B C 1
ATOM 2265 O O . GLN B 1 106 ? 6.402 -18.469 -2.619 1 97.38 106 GLN B O 1
ATOM 2270 N N . ARG B 1 107 ? 7.16 -18.953 -4.637 1 97.12 107 ARG B N 1
ATOM 2271 C CA . ARG B 1 107 ? 7.578 -17.578 -4.883 1 97.12 107 ARG B CA 1
ATOM 2272 C C . ARG B 1 107 ? 6.371 -16.641 -4.957 1 97.12 107 ARG B C 1
ATOM 2274 O O . ARG B 1 107 ? 6.418 -15.523 -4.457 1 97.12 107 ARG B O 1
ATOM 2281 N N . VAL B 1 108 ? 5.301 -17.125 -5.637 1 96.88 108 VAL B N 1
ATOM 2282 C CA . VAL B 1 108 ? 4.07 -16.344 -5.691 1 96.88 108 VAL B CA 1
ATOM 2283 C C . VAL B 1 108 ? 3.561 -16.078 -4.277 1 96.88 108 VAL B C 1
ATOM 2285 O O . VAL B 1 108 ? 3.232 -14.945 -3.928 1 96.88 108 VAL B O 1
ATOM 2288 N N . ASN B 1 109 ? 3.551 -17.141 -3.496 1 96 109 ASN B N 1
ATOM 2289 C CA . ASN B 1 109 ? 3.082 -17.016 -2.119 1 96 109 ASN B CA 1
ATOM 2290 C C . ASN B 1 109 ? 3.928 -16.016 -1.332 1 96 109 ASN B C 1
ATOM 2292 O O . ASN B 1 109 ? 3.389 -15.172 -0.621 1 96 109 ASN B O 1
ATOM 2296 N N . HIS B 1 110 ? 5.199 -16.094 -1.453 1 97.75 110 HIS B N 1
ATOM 2297 C CA . HIS B 1 110 ? 6.098 -15.172 -0.771 1 97.75 110 HIS B CA 1
ATOM 2298 C C . HIS B 1 110 ? 5.852 -13.734 -1.218 1 97.75 110 HIS B C 1
ATOM 2300 O O . HIS B 1 110 ? 5.828 -12.82 -0.393 1 97.75 110 HIS B O 1
ATOM 2306 N N . SER B 1 111 ? 5.711 -13.555 -2.49 1 96.88 111 SER B N 1
ATOM 2307 C CA . SER B 1 111 ? 5.469 -12.219 -3.018 1 96.88 111 SER B CA 1
ATOM 2308 C C . SER B 1 111 ? 4.137 -11.664 -2.529 1 96.88 111 SER B C 1
ATOM 2310 O O . SER B 1 111 ? 4.023 -10.469 -2.238 1 96.88 111 SER B O 1
ATOM 2312 N N . LEU B 1 112 ? 3.146 -12.5 -2.42 1 96.44 112 LEU B N 1
ATOM 2313 C CA . LEU B 1 112 ? 1.853 -12.086 -1.891 1 96.44 112 LEU B CA 1
ATOM 2314 C C . LEU B 1 112 ? 1.971 -11.664 -0.429 1 96.44 112 LEU B C 1
ATOM 2316 O O . LEU B 1 112 ? 1.345 -10.688 -0.005 1 96.44 112 LEU B O 1
ATOM 2320 N N . GLN B 1 113 ? 2.746 -12.414 0.329 1 96.62 113 GLN B N 1
ATOM 2321 C CA . GLN B 1 113 ? 3.002 -12.023 1.712 1 96.62 113 GLN B CA 1
ATOM 2322 C C . GLN B 1 113 ? 3.693 -10.664 1.783 1 96.62 113 GLN B C 1
ATOM 2324 O O . GLN B 1 113 ? 3.395 -9.852 2.664 1 96.62 113 GLN B O 1
ATOM 2329 N N . ARG B 1 114 ? 4.57 -10.406 0.881 1 96.75 114 ARG B N 1
ATOM 2330 C CA . ARG B 1 114 ? 5.262 -9.117 0.836 1 96.75 114 ARG B CA 1
ATOM 2331 C C . ARG B 1 114 ? 4.289 -7.988 0.513 1 96.75 114 ARG B C 1
ATOM 2333 O O . ARG B 1 114 ? 4.406 -6.891 1.06 1 96.75 114 ARG B O 1
ATOM 2340 N N . VAL B 1 115 ? 3.354 -8.242 -0.422 1 95.56 115 VAL B N 1
ATOM 2341 C CA . VAL B 1 115 ? 2.32 -7.262 -0.74 1 95.56 115 VAL B CA 1
ATOM 2342 C C . VAL B 1 115 ? 1.54 -6.902 0.523 1 95.56 115 VAL B C 1
ATOM 2344 O O . VAL B 1 115 ? 1.333 -5.727 0.82 1 95.56 115 VAL B O 1
ATOM 2347 N N . ASN B 1 116 ? 1.199 -7.957 1.273 1 93.81 116 ASN B N 1
ATOM 2348 C CA . ASN B 1 116 ? 0.457 -7.73 2.508 1 93.81 116 ASN B CA 1
ATOM 2349 C C . ASN B 1 116 ? 1.269 -6.914 3.51 1 93.81 116 ASN B C 1
ATOM 2351 O O . ASN B 1 116 ? 0.734 -6.02 4.164 1 93.81 116 ASN B O 1
ATOM 2355 N N . HIS B 1 117 ? 2.479 -7.199 3.668 1 96.81 117 HIS B N 1
ATOM 2356 C CA . HIS B 1 117 ? 3.344 -6.449 4.57 1 96.81 117 HIS B CA 1
ATOM 2357 C C . HIS B 1 117 ? 3.453 -4.988 4.141 1 96.81 117 HIS B C 1
ATOM 2359 O O . HIS B 1 117 ? 3.383 -4.086 4.977 1 96.81 117 HIS B O 1
ATOM 2365 N N . SER B 1 118 ? 3.656 -4.793 2.873 1 95.31 118 SER B N 1
ATOM 2366 C CA . SER B 1 118 ? 3.762 -3.434 2.354 1 95.31 118 SER B CA 1
ATOM 2367 C C . SER B 1 118 ? 2.455 -2.668 2.543 1 95.31 118 SER B C 1
ATOM 2369 O O . SER B 1 118 ? 2.469 -1.468 2.824 1 95.31 118 SER B O 1
ATOM 2371 N N . LEU B 1 119 ? 1.383 -3.312 2.416 1 94.44 119 LEU B N 1
ATOM 2372 C CA . LEU B 1 119 ? 0.08 -2.695 2.641 1 94.44 119 LEU B CA 1
ATOM 2373 C C . LEU B 1 119 ? -0.083 -2.285 4.102 1 94.44 119 LEU B C 1
ATOM 2375 O O . LEU B 1 119 ? -0.68 -1.247 4.395 1 94.44 119 LEU B O 1
ATOM 2379 N N . GLN B 1 120 ? 0.383 -3.121 4.992 1 95.12 120 GLN B N 1
ATOM 2380 C CA . GLN B 1 120 ? 0.368 -2.752 6.402 1 95.12 120 GLN B CA 1
ATOM 2381 C C . GLN B 1 120 ? 1.187 -1.488 6.648 1 95.12 120 GLN B C 1
ATOM 2383 O O . GLN B 1 120 ? 0.808 -0.648 7.469 1 95.12 120 GLN B O 1
ATOM 2388 N N . ARG B 1 121 ? 2.225 -1.346 5.941 1 95.62 121 ARG B N 1
ATOM 2389 C CA . ARG B 1 121 ? 3.051 -0.149 6.07 1 95.62 121 ARG B CA 1
ATOM 2390 C C . ARG B 1 121 ? 2.314 1.081 5.547 1 95.62 121 ARG B C 1
ATOM 2392 O O . ARG B 1 121 ? 2.404 2.16 6.137 1 95.62 121 ARG B O 1
ATOM 2399 N N . VAL B 1 122 ? 1.623 0.91 4.41 1 94.38 122 VAL B N 1
ATOM 2400 C CA . VAL B 1 122 ? 0.807 1.997 3.879 1 94.38 122 VAL B CA 1
ATOM 2401 C C . VAL B 1 122 ? -0.23 2.42 4.918 1 94.38 122 VAL B C 1
ATOM 2403 O O . VAL B 1 122 ? -0.402 3.611 5.184 1 94.38 122 VAL B O 1
ATOM 2406 N N . ASN B 1 123 ? -0.856 1.425 5.484 1 92.75 123 ASN B N 1
ATOM 2407 C CA . ASN B 1 123 ? -1.853 1.711 6.512 1 92.75 123 ASN B CA 1
ATOM 2408 C C . ASN B 1 123 ? -1.246 2.482 7.684 1 92.75 123 ASN B C 1
ATOM 2410 O O . ASN B 1 123 ? -1.82 3.471 8.141 1 92.75 123 ASN B O 1
ATOM 2414 N N . HIS B 1 124 ? -0.139 2.043 8.172 1 96.56 124 HIS B N 1
ATOM 2415 C CA . HIS B 1 124 ? 0.542 2.727 9.266 1 96.56 124 HIS B CA 1
ATOM 2416 C C . HIS B 1 124 ? 0.881 4.164 8.891 1 96.56 124 HIS B C 1
ATOM 2418 O O . HIS B 1 124 ? 0.695 5.082 9.695 1 96.56 124 HIS B O 1
ATOM 2424 N N . SER B 1 125 ? 1.38 4.352 7.703 1 96.19 125 SER B N 1
ATOM 2425 C CA . SER B 1 125 ? 1.743 5.688 7.25 1 96.19 125 SER B CA 1
ATOM 2426 C C . SER B 1 125 ? 0.515 6.586 7.141 1 96.19 125 SER B C 1
ATOM 2428 O O . SER B 1 125 ? 0.572 7.77 7.48 1 96.19 125 SER B O 1
ATOM 2430 N N . LEU B 1 126 ? -0.562 6.051 6.652 1 95.5 126 LEU B N 1
ATOM 2431 C CA . LEU B 1 126 ? -1.808 6.809 6.57 1 95.5 126 LEU B CA 1
ATOM 2432 C C . LEU B 1 126 ? -2.297 7.203 7.961 1 95.5 126 LEU B C 1
ATOM 2434 O O . LEU B 1 126 ? -2.785 8.32 8.156 1 95.5 126 LEU B O 1
ATOM 2438 N N . GLN B 1 127 ? -2.199 6.281 8.93 1 95.06 127 GLN B N 1
ATOM 2439 C CA . GLN B 1 127 ? -2.549 6.605 10.312 1 95.06 127 GLN B CA 1
ATOM 2440 C C . GLN B 1 127 ? -1.686 7.746 10.844 1 95.06 127 GLN B C 1
ATOM 2442 O O . GLN B 1 127 ? -2.174 8.617 11.57 1 95.06 127 GLN B O 1
ATOM 2447 N N . ARG B 1 128 ? -0.479 7.754 10.492 1 96.12 128 ARG B N 1
ATOM 2448 C CA . ARG B 1 128 ? 0.413 8.836 10.898 1 96.12 128 ARG B CA 1
ATOM 2449 C C . ARG B 1 128 ? -0.012 10.156 10.273 1 96.12 128 ARG B C 1
ATOM 2451 O O . ARG B 1 128 ? 0.051 11.203 10.93 1 96.12 128 ARG B O 1
ATOM 2458 N N . VAL B 1 129 ? -0.406 10.117 8.977 1 95.81 129 VAL B N 1
ATOM 2459 C CA . VAL B 1 129 ? -0.923 11.312 8.312 1 95.81 129 VAL B CA 1
ATOM 2460 C C . VAL B 1 129 ? -2.123 11.852 9.086 1 95.81 129 VAL B C 1
ATOM 2462 O O . VAL B 1 129 ? -2.191 13.047 9.391 1 95.81 129 VAL B O 1
ATOM 2465 N N . ASN B 1 130 ? -3.014 10.938 9.438 1 93.19 130 ASN B N 1
ATOM 2466 C CA . ASN B 1 130 ? -4.207 11.328 10.18 1 93.19 130 ASN B CA 1
ATOM 2467 C C . ASN B 1 130 ? -3.846 11.977 11.516 1 93.19 130 ASN B C 1
ATOM 2469 O O . ASN B 1 130 ? -4.402 13.016 11.875 1 93.19 130 ASN B O 1
ATOM 2473 N N . HIS B 1 131 ? -2.977 11.336 12.211 1 96 131 HIS B N 1
ATOM 2474 C CA . HIS B 1 131 ? -2.537 11.883 13.492 1 96 131 HIS B CA 1
ATOM 2475 C C . HIS B 1 131 ? -1.907 13.258 13.32 1 96 131 HIS B C 1
ATOM 2477 O O . HIS B 1 131 ? -2.199 14.18 14.078 1 96 131 HIS B O 1
ATOM 2483 N N . SER B 1 132 ? -1.057 13.406 12.344 1 95.75 132 SER B N 1
ATOM 2484 C CA . SER B 1 132 ? -0.386 14.68 12.102 1 95.75 132 SER B CA 1
ATOM 2485 C C . SER B 1 132 ? -1.382 15.758 11.688 1 95.75 132 SER B C 1
ATOM 2487 O O . SER B 1 132 ? -1.25 16.906 12.094 1 95.75 132 SER B O 1
ATOM 2489 N N . LEU B 1 133 ? -2.35 15.406 10.93 1 95.38 133 LEU B N 1
ATOM 2490 C CA . LEU B 1 133 ? -3.391 16.344 10.539 1 95.38 133 LEU B CA 1
ATOM 2491 C C . LEU B 1 133 ? -4.195 16.797 11.758 1 95.38 133 LEU B C 1
ATOM 2493 O O . LEU B 1 133 ? -4.57 17.969 11.859 1 95.38 133 LEU B O 1
ATOM 2497 N N . GLN B 1 134 ? -4.488 15.844 12.609 1 94.5 134 GLN B N 1
ATOM 2498 C CA . GLN B 1 134 ? -5.16 16.188 13.859 1 94.5 134 GLN B CA 1
ATOM 2499 C C . GLN B 1 134 ? -4.328 17.172 14.68 1 94.5 134 GLN B C 1
ATOM 2501 O O . GLN B 1 134 ? -4.871 18.109 15.273 1 94.5 134 GLN B O 1
ATOM 2506 N N . ARG B 1 135 ? -3.08 17.016 14.695 1 94.88 135 ARG B N 1
ATOM 2507 C CA . ARG B 1 135 ? -2.188 17.922 15.406 1 94.88 135 ARG B CA 1
ATOM 2508 C C . ARG B 1 135 ? -2.211 19.312 14.773 1 94.88 135 ARG B C 1
ATOM 2510 O O . ARG B 1 135 ? -2.197 20.312 15.484 1 94.88 135 ARG B O 1
ATOM 2517 N N . VAL B 1 136 ? -2.205 19.328 13.438 1 95.31 136 VAL B N 1
ATOM 2518 C CA . VAL B 1 136 ? -2.303 20.609 12.734 1 95.31 136 VAL B CA 1
ATOM 2519 C C . VAL B 1 136 ? -3.584 21.328 13.148 1 95.31 136 VAL B C 1
ATOM 2521 O O . VAL B 1 136 ? -3.557 22.516 13.469 1 95.31 136 VAL B O 1
ATOM 2524 N N . ASN B 1 137 ? -4.648 20.594 13.188 1 92.69 137 ASN B N 1
ATOM 2525 C CA . ASN B 1 137 ? -5.922 21.188 13.586 1 92.69 137 ASN B CA 1
ATOM 2526 C C . ASN B 1 137 ? -5.859 21.75 15 1 92.69 137 ASN B C 1
ATOM 2528 O O . ASN B 1 137 ? -6.324 22.859 15.258 1 92.69 137 ASN B O 1
ATOM 2532 N N . HIS B 1 138 ? -5.352 20.984 15.867 1 94.94 138 HIS B N 1
ATOM 2533 C CA . HIS B 1 138 ? -5.215 21.453 17.25 1 94.94 138 HIS B CA 1
ATOM 2534 C C . HIS B 1 138 ? -4.348 22.703 17.328 1 94.94 138 HIS B C 1
ATOM 2536 O O . HIS B 1 138 ? -4.699 23.656 18.016 1 94.94 138 HIS B O 1
ATOM 2542 N N . SER B 1 139 ? -3.23 22.719 16.625 1 94.75 139 SER B N 1
ATOM 2543 C CA . SER B 1 139 ? -2.32 23.859 16.641 1 94.75 139 SER B CA 1
ATOM 2544 C C . SER B 1 139 ? -2.969 25.078 16.016 1 94.75 139 SER B C 1
ATOM 2546 O O . SER B 1 139 ? -2.77 26.203 16.5 1 94.75 139 SER B O 1
ATOM 2548 N N . LEU B 1 140 ? -3.732 24.875 15.016 1 94.75 140 LEU B N 1
ATOM 2549 C CA . LEU B 1 140 ? -4.449 25.984 14.383 1 94.75 140 LEU B CA 1
ATOM 2550 C C . LEU B 1 140 ? -5.484 26.562 15.328 1 94.75 140 LEU B C 1
ATOM 2552 O O . LEU B 1 140 ? -5.68 27.781 15.367 1 94.75 140 LEU B O 1
ATOM 2556 N N . GLN B 1 141 ? -6.156 25.703 16.031 1 94.12 141 GLN B N 1
ATOM 2557 C CA . GLN B 1 141 ? -7.102 26.172 17.047 1 94.12 141 GLN B CA 1
ATOM 2558 C C . GLN B 1 141 ? -6.395 27 18.109 1 94.12 141 GLN B C 1
ATOM 2560 O O . GLN B 1 141 ? -6.93 28.016 18.562 1 94.12 141 GLN B O 1
ATOM 2565 N N . ARG B 1 142 ? -5.223 26.672 18.438 1 93.56 142 ARG B N 1
ATOM 2566 C CA . ARG B 1 142 ? -4.445 27.422 19.422 1 93.56 142 ARG B CA 1
ATOM 2567 C C . ARG B 1 142 ? -4.062 28.797 18.875 1 93.56 142 ARG B C 1
ATOM 2569 O O . ARG B 1 142 ? -4.117 29.797 19.594 1 93.56 142 ARG B O 1
ATOM 2576 N N . VAL B 1 143 ? -3.684 28.828 17.578 1 92.69 143 VAL B N 1
ATOM 2577 C CA . VAL B 1 143 ? -3.35 30.094 16.938 1 92.69 143 VAL B CA 1
ATOM 2578 C C . VAL B 1 143 ? -4.566 31.016 16.953 1 92.69 143 VAL B C 1
ATOM 2580 O O . VAL B 1 143 ? -4.461 32.188 17.297 1 92.69 143 VAL B O 1
ATOM 2583 N N . ASN B 1 144 ? -5.656 30.406 16.625 1 90.12 144 ASN B N 1
ATOM 2584 C CA . ASN B 1 144 ? -6.887 31.203 16.609 1 90.12 144 ASN B CA 1
ATOM 2585 C C . ASN B 1 144 ? -7.211 31.75 18 1 90.12 144 ASN B C 1
ATOM 2587 O O . ASN B 1 144 ? -7.59 32.906 18.141 1 90.12 144 ASN B O 1
ATOM 2591 N N . HIS B 1 145 ? -7.098 30.953 18.969 1 93.38 145 HIS B N 1
ATOM 2592 C CA . HIS B 1 145 ? -7.34 31.406 20.328 1 93.38 145 HIS B CA 1
ATOM 2593 C C . HIS B 1 145 ? -6.383 32.531 20.719 1 93.38 145 HIS B C 1
ATOM 2595 O O . HIS B 1 145 ? -6.801 33.531 21.312 1 93.38 145 HIS B O 1
ATOM 2601 N N . SER B 1 146 ? -5.125 32.406 20.375 1 90.94 146 SER B N 1
ATOM 2602 C CA . SER B 1 146 ? -4.121 33.438 20.688 1 90.94 146 SER B CA 1
ATOM 2603 C C . SER B 1 146 ? -4.398 34.719 19.953 1 90.94 146 SER B C 1
ATOM 2605 O O . SER B 1 146 ? -4.238 35.812 20.516 1 90.94 146 SER B O 1
ATOM 2607 N N . LEU B 1 147 ? -4.863 34.625 18.766 1 90.5 147 LEU B N 1
ATOM 2608 C CA . LEU B 1 147 ? -5.199 35.781 17.984 1 90.5 147 LEU B CA 1
ATOM 2609 C C . LEU B 1 147 ? -6.414 36.5 18.562 1 90.5 147 LEU B C 1
ATOM 2611 O O . LEU B 1 147 ? -6.457 37.75 18.594 1 90.5 147 LEU B O 1
ATOM 2615 N N . GLN B 1 148 ? -7.383 35.781 19.031 1 90.12 148 GLN B N 1
ATOM 2616 C CA . GLN B 1 148 ? -8.562 36.344 19.672 1 90.12 148 GLN B CA 1
ATOM 2617 C C . GLN B 1 148 ? -8.188 37.094 20.953 1 90.12 148 GLN B C 1
ATOM 2619 O O . G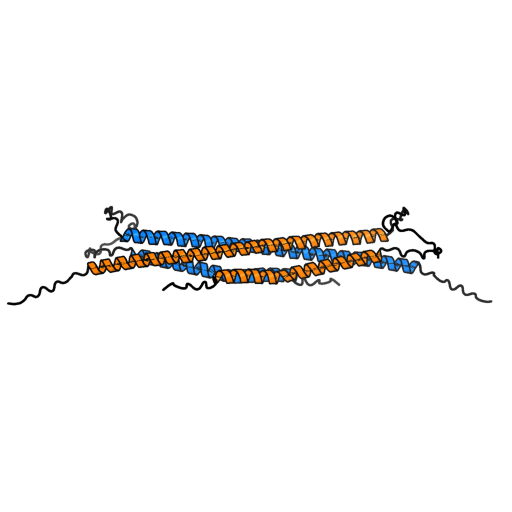LN B 1 148 ? -8.742 38.156 21.25 1 90.12 148 GLN B O 1
ATOM 2624 N N . ARG B 1 149 ? -7.211 36.625 21.609 1 89.44 149 ARG B N 1
ATOM 2625 C CA . ARG B 1 149 ? -6.754 37.281 22.828 1 89.44 149 ARG B CA 1
ATOM 2626 C C . ARG B 1 149 ? -6.07 38.594 22.516 1 89.44 149 ARG B C 1
ATOM 2628 O O . ARG B 1 149 ? -6.297 39.594 23.219 1 89.44 149 ARG B O 1
ATOM 2635 N N . VAL B 1 150 ? -5.301 38.594 21.406 1 85.81 150 VAL B N 1
ATOM 2636 C CA . VAL B 1 150 ? -4.617 39.812 20.984 1 85.81 150 VAL B CA 1
ATOM 2637 C C . VAL B 1 150 ? -5.645 40.875 20.562 1 85.81 150 VAL B C 1
ATOM 2639 O O . VAL B 1 150 ? -5.551 42.031 20.969 1 85.81 150 VAL B O 1
ATOM 2642 N N . ASN B 1 151 ? -6.594 40.406 19.891 1 83.75 151 ASN B N 1
ATOM 2643 C CA . ASN B 1 151 ? -7.633 41.312 19.422 1 83.75 151 ASN B CA 1
ATOM 2644 C C . ASN B 1 151 ? -8.43 41.875 20.594 1 83.75 151 ASN B C 1
ATOM 2646 O O . ASN B 1 151 ? -8.766 43.062 20.609 1 83.75 151 ASN B O 1
ATOM 2650 N N . HIS B 1 152 ? -8.742 41.094 21.5 1 89.56 152 HIS B N 1
ATOM 2651 C CA . HIS B 1 152 ? -9.461 41.562 22.688 1 89.56 152 HIS B CA 1
ATOM 2652 C C . HIS B 1 152 ? -8.648 42.562 23.469 1 89.56 152 HIS B C 1
ATOM 2654 O O . HIS B 1 152 ? -9.18 43.594 23.891 1 89.56 152 HIS B O 1
ATOM 2660 N N . SER B 1 153 ? -7.32 42.406 23.562 1 85.56 153 SER B N 1
ATOM 2661 C CA . SER B 1 153 ? -6.441 43.312 24.281 1 85.56 153 SER B CA 1
ATOM 2662 C C . SER B 1 153 ? -6.332 44.656 23.562 1 85.56 153 SER B C 1
ATOM 2664 O O . SER B 1 153 ? -6.301 45.719 24.203 1 85.56 153 SER B O 1
ATOM 2666 N N . LEU B 1 154 ? -6.445 44.562 22.234 1 84.69 154 LEU B N 1
ATOM 2667 C CA . LEU B 1 154 ? -6.371 45.781 21.422 1 84.69 154 LEU B CA 1
ATOM 2668 C C . LEU B 1 154 ? -7.668 46.562 21.531 1 84.69 154 LEU B C 1
ATOM 2670 O O . LEU B 1 154 ? -7.641 47.812 21.609 1 84.69 154 LEU B O 1
ATOM 2674 N N . GLN B 1 155 ? -8.75 45.938 21.594 1 86.5 155 GLN B N 1
ATOM 2675 C CA . GLN B 1 155 ? -10.039 46.625 21.734 1 86.5 155 GLN B CA 1
ATOM 2676 C C . GLN B 1 155 ? -10.18 47.281 23.094 1 86.5 155 GLN B C 1
ATOM 2678 O O . GLN B 1 155 ? -10.695 48.375 23.219 1 86.5 155 GLN B O 1
ATOM 2683 N N . GLN B 1 156 ? -9.609 46.719 24.078 1 87.12 156 GLN B N 1
ATOM 2684 C CA . GLN B 1 156 ? -9.664 47.281 25.422 1 87.12 156 GLN B CA 1
ATOM 2685 C C . GLN B 1 156 ? -8.766 48.5 25.547 1 87.12 156 GLN B C 1
ATOM 2687 O O . GLN B 1 156 ? -9.133 49.469 26.188 1 87.12 156 GLN B O 1
ATOM 2692 N N . ALA B 1 157 ? -7.633 48.531 24.75 1 83.06 157 ALA B N 1
ATOM 2693 C CA . ALA B 1 157 ? -6.711 49.656 24.766 1 83.06 157 ALA B CA 1
ATOM 2694 C C . ALA B 1 157 ? -7.297 50.875 24.016 1 83.06 157 ALA B C 1
ATOM 2696 O O . ALA B 1 157 ? -7.117 52 24.438 1 83.06 157 ALA B O 1
ATOM 2697 N N . ASN B 1 158 ? -7.992 50.562 22.969 1 78.44 158 ASN B N 1
ATOM 2698 C CA . ASN B 1 158 ? -8.633 51.625 22.219 1 78.44 158 ASN B CA 1
ATOM 2699 C C . ASN B 1 158 ? -9.805 52.25 22.984 1 78.44 158 ASN B C 1
ATOM 2701 O O . ASN B 1 158 ? -10.047 53.438 22.906 1 78.44 158 ASN B O 1
ATOM 2705 N N . HIS B 1 159 ? -10.484 51.562 23.703 1 83.5 159 HIS B N 1
ATOM 2706 C CA . HIS B 1 159 ? -11.578 52.062 24.516 1 83.5 159 HIS B CA 1
ATOM 2707 C C . HIS B 1 159 ? -11.062 52.938 25.656 1 83.5 159 HIS B C 1
ATOM 2709 O O . HIS B 1 159 ? -11.703 53.906 26.047 1 83.5 159 HIS B O 1
ATOM 2715 N N . SER B 1 160 ? -9.898 52.719 26.141 1 77.81 160 SER B N 1
ATOM 2716 C CA . SER B 1 160 ? -9.336 53.469 27.25 1 77.81 160 SER B CA 1
ATOM 2717 C C . SER B 1 160 ? -8.734 54.781 26.75 1 77.81 160 SER B C 1
ATOM 2719 O O . SER B 1 160 ? -8.492 55.719 27.547 1 77.81 160 SER B O 1
ATOM 2721 N N . ARG B 1 161 ? -8.484 54.938 25.297 1 71.75 161 ARG B N 1
ATOM 2722 C CA . ARG B 1 161 ? -7.902 56.156 24.734 1 71.75 161 ARG B CA 1
ATOM 2723 C C . ARG B 1 161 ? -8.992 57.094 24.266 1 71.75 161 ARG B C 1
ATOM 2725 O O . ARG B 1 161 ? -8.703 58.25 23.906 1 71.75 161 ARG B O 1
ATOM 2732 N N . GLN B 1 162 ? -10.117 56.719 24.188 1 66.06 162 GLN B N 1
ATOM 2733 C CA . GLN B 1 162 ? -11.172 57.656 23.828 1 66.06 162 GLN B CA 1
ATOM 2734 C C . GLN B 1 162 ? -11.328 58.719 24.891 1 66.06 162 GLN B C 1
ATOM 2736 O O . GLN B 1 162 ? -11.375 58.438 26.094 1 66.06 162 GLN B O 1
ATOM 2741 N N . PRO B 1 163 ? -10.805 60.125 24.375 1 64.5 163 PRO B N 1
ATOM 2742 C CA . PRO B 1 163 ? -10.953 61.219 25.328 1 64.5 163 PRO B CA 1
ATOM 2743 C C . PRO B 1 163 ? -12.344 61.25 25.953 1 64.5 163 PRO B C 1
ATOM 2745 O O . PRO B 1 163 ? -13.344 61 25.281 1 64.5 163 PRO B O 1
ATOM 2748 N N . VAL B 1 164 ? -12.375 61 27.172 1 62.75 164 VAL B N 1
ATOM 2749 C CA . VAL B 1 164 ? -13.609 61.312 27.891 1 62.75 164 VAL B CA 1
ATOM 2750 C C . VAL B 1 164 ? -13.922 62.812 27.719 1 62.75 164 VAL B C 1
ATOM 2752 O O . VAL B 1 164 ? -13.172 63.656 28.188 1 62.75 164 VAL B O 1
ATOM 2755 N N . TRP B 1 165 ? -14.445 63.25 26.641 1 59.19 165 TRP B N 1
ATOM 2756 C CA . TRP B 1 165 ? -14.945 64.625 26.594 1 59.19 165 TRP B CA 1
ATOM 2757 C C . TRP B 1 165 ? -15.773 64.938 27.844 1 59.19 165 TRP B C 1
ATOM 2759 O O . TRP B 1 165 ? -16.781 64.25 28.094 1 59.19 165 TRP B O 1
ATOM 2769 N N . ARG B 1 166 ? -15.078 65.438 28.797 1 57.72 166 ARG B N 1
ATOM 2770 C CA . ARG B 1 166 ? -15.812 66.062 29.891 1 57.72 166 ARG B CA 1
ATOM 2771 C C . ARG B 1 166 ? -16.703 67.188 29.375 1 57.72 166 ARG B C 1
ATOM 2773 O O . ARG B 1 166 ? -16.219 68.188 28.781 1 57.72 166 ARG B O 1
ATOM 2780 N N . THR B 1 167 ? -17.812 66.938 28.938 1 54.88 167 THR B N 1
ATOM 2781 C CA . THR B 1 167 ? -18.812 68 28.812 1 54.88 167 THR B CA 1
ATOM 2782 C C . THR B 1 167 ? -18.797 68.875 30.031 1 54.88 167 THR B C 1
ATOM 2784 O O . THR B 1 167 ? -19.203 68.5 31.125 1 54.88 167 THR B O 1
ATOM 2787 N N . THR B 1 168 ? -17.688 69.75 30.188 1 53.44 168 THR B N 1
ATOM 2788 C CA . THR B 1 168 ? -17.844 70.875 31.094 1 53.44 168 THR B CA 1
ATOM 2789 C C . THR B 1 168 ? -19.078 71.688 30.719 1 53.44 168 THR B C 1
ATOM 2791 O O . THR B 1 168 ? -19.156 72.25 29.625 1 53.44 168 THR B O 1
ATOM 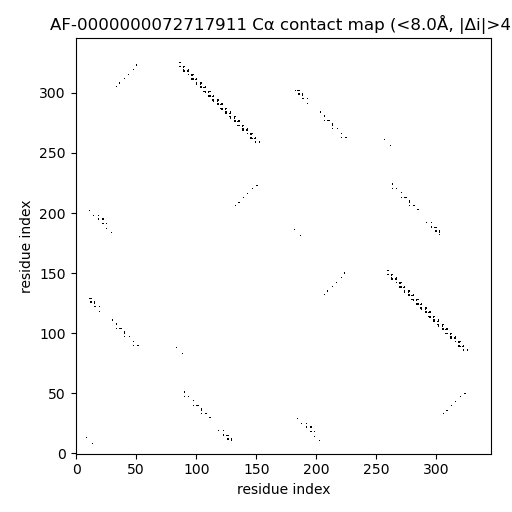2794 N N . ALA B 1 169 ? -20.25 71.375 31.281 1 53.56 169 ALA B N 1
ATOM 2795 C CA . ALA B 1 169 ? -21.406 72.25 31.344 1 53.56 169 ALA B CA 1
ATOM 2796 C C . ALA B 1 169 ? -21 73.688 31.828 1 53.56 169 ALA B C 1
ATOM 2798 O O . ALA B 1 169 ? -20.469 73.812 32.938 1 53.56 169 ALA B O 1
ATOM 2799 N N . PHE B 1 170 ? -20.469 74.5 30.938 1 54.03 170 PHE B N 1
ATOM 2800 C CA . PHE B 1 170 ? -20.594 75.938 31.266 1 54.03 170 PHE B CA 1
ATOM 2801 C C . PHE B 1 170 ? -22.016 76.25 31.719 1 54.03 170 PHE B C 1
ATOM 2803 O O . PHE B 1 170 ? -22.953 76.188 30.938 1 54.03 170 PHE B O 1
ATOM 2810 N N . SER B 1 171 ? -22.422 75.938 32.938 1 46.41 171 SER B N 1
ATOM 2811 C CA . SER B 1 171 ? -23.547 76.688 33.531 1 46.41 171 SER B CA 1
ATOM 2812 C C . SER B 1 171 ? -23.281 78.188 33.5 1 46.41 171 SER B C 1
ATOM 2814 O O . SER B 1 171 ? -22.297 78.688 34.062 1 46.41 171 SER B O 1
ATOM 2816 N N . ALA B 1 172 ? -23.703 78.812 32.406 1 50.12 172 ALA B N 1
ATOM 2817 C CA . ALA B 1 172 ? -23.969 80.25 32.406 1 50.12 172 ALA B CA 1
ATOM 2818 C C . ALA B 1 172 ? -24.859 80.625 33.562 1 50.12 172 ALA B C 1
ATOM 2820 O O . ALA B 1 172 ? -26 80.188 33.688 1 50.12 172 ALA B O 1
ATOM 2821 N N . ASN B 1 173 ? -24.344 80.625 34.844 1 34.59 173 ASN B N 1
ATOM 2822 C CA . ASN B 1 173 ? -24.875 81.812 35.531 1 34.59 173 ASN B CA 1
ATOM 2823 C C . ASN B 1 173 ? -24.219 83.062 35.094 1 34.59 173 ASN B C 1
ATOM 2825 O O . ASN B 1 173 ? -23 83.125 34.844 1 34.59 173 ASN B O 1
#

Solvent-accessible surface area (backbone atoms only — not comparable to full-atom values): 19890 Å² total; per-residue (Å²): 130,79,77,72,70,66,81,62,72,51,65,56,56,55,48,48,52,49,52,52,51,52,50,55,58,64,50,46,57,54,54,51,52,49,48,52,52,52,51,50,50,53,50,50,53,50,52,54,53,63,69,65,57,70,77,72,72,82,70,75,89,70,80,81,80,83,90,88,81,83,65,76,78,71,60,84,67,70,77,65,77,67,73,87,45,75,65,56,59,38,51,49,49,29,53,50,27,48,51,49,26,50,52,27,47,51,48,26,52,52,25,49,52,46,28,52,52,28,48,51,48,28,50,52,25,44,51,48,27,42,54,25,47,52,47,27,51,54,27,48,52,49,26,51,53,34,48,52,52,44,50,51,54,50,53,54,53,53,62,71,63,54,76,74,77,72,78,72,74,76,73,80,121,130,76,77,71,72,66,82,63,71,51,67,55,56,55,48,50,51,50,52,53,51,52,48,55,58,62,51,46,58,55,55,50,52,51,50,53,53,52,51,50,50,51,50,49,53,52,52,53,54,62,70,64,56,70,77,70,70,83,72,75,90,73,82,82,81,82,84,88,79,86,74,79,81,72,62,82,68,68,77,64,78,67,72,87,44,74,65,56,58,37,50,48,49,30,51,53,28,47,50,49,26,50,51,27,48,52,48,26,52,51,26,50,51,48,29,51,54,29,47,52,48,28,52,53,25,43,52,48,28,43,52,25,48,51,48,26,52,53,27,47,52,49,27,51,53,34,49,51,50,45,50,53,55,51,54,56,52,54,63,71,61,55,78,74,75,71,79,73,75,77,72,82,122

Secondary structure (DSSP, 8-state):
----------HHHHHHHHHHHHHHHHHHHHHHHHHHHHHHHHHHHHHHHHHHS---------------SSTTTT-----------HHHHHHHHHHHHHHHHHHHHHHHHHHHHHHHHHHHHHHHHHHHHHHHHHHHHHHHHHHHHHHHHHHHHHHHHHHHHS-----------/----------HHHHHHHHHHHHHHHHHHHHHHHHHHHHHHHHHHHHHHHHHHS------------------STT-----------HHHHHHHHHHHHHHHHHHHHHHHHHHHHHHHHHHHHHHHHHHHHHHHHHHHHHHHHHHHHHHHHHHHHHHHHHHHHS-----------